Protein AF-A0A947VVX8-F1 (afdb_monomer)

pLDDT: mean 76.01, std 20.18, range [32.03, 97.56]

Foldseek 3Di:
DLVVVVVVCCVVQADPAWDDDDDDADWDAPPVDPPDGDIDGQKDWTWHDDPQKIKIKIFGAAAPDWDWDWDADPPDPDWKWKWKFKFDAPDPPHDPVRTDGDTDTDGTDDNGTDIDTHDHRIMMMMTMHHPPDDFCCVVHAFQPGRRPNDTDFDDPPQWGQDPVVSDTDGPPPPPDVPVPPPPDDPPDPPPDCFPVNVVVVVVPPDPPDDPPPDPPPLPDDPPDPPRHDDPVSVVVVVVVVPD

Secondary structure (DSSP, 8-state):
-HHHHHHHHHHHS--SEEE-------EEE-TTSTT--SEEESEEEEEEEETTEEEEEEEE--SS--EEEEE--TT--S-EEEEEEEE--SSTT--GGG-----EEEEEE-TT-EEEEE-TT-EEEEEEEEPP-----TTPPTTSB-SSSSB-----TTEEEETTTTEEEE-------------PPPSSTT----HHHHHHHHHH----S-TT-----------STT----HHHHHHHHHHH--

Sequence (243 aa):
SAPGVAFEILKDHFGESYVKTEISSPKISLDQYSGVSGEYDSIIGGSSVKDKKIYTVLINRDWDEDLTTKISLEGYSGDVNYSMYLLDAPALNSSLDDISFVPTVQNKITANGFDVVIPSMSSVVLEITKKECIPTCSGKLCGENNGCGGKCTNCPEGKYCDTGDWLCKETSPSRGCSIADINGKSDSSDGEVNAYDLSMVLSNWKCTTGPNCGKADIWGKDDKKDGEVGPFDLSRVLSCWKK

Solvent-accessible surface area (backbone atoms only — not comparable to full-atom values): 14969 Å² total; per-residue (Å²): 103,59,69,55,58,57,51,51,49,47,63,76,58,48,37,93,41,78,46,95,68,86,84,90,53,62,73,40,75,40,69,91,42,93,94,46,76,56,77,42,61,26,50,50,71,48,32,17,38,47,95,86,24,40,24,36,40,40,34,30,68,32,80,88,48,65,44,78,42,77,49,68,59,85,94,55,84,60,49,36,31,38,36,35,37,45,50,49,58,100,42,101,81,48,60,63,87,64,50,54,78,58,75,46,79,49,86,75,33,57,65,86,34,46,78,44,79,42,51,40,63,19,37,37,38,36,44,36,34,72,48,83,66,76,67,55,41,85,98,41,44,27,50,38,71,13,85,57,92,47,59,23,64,40,48,64,89,71,37,4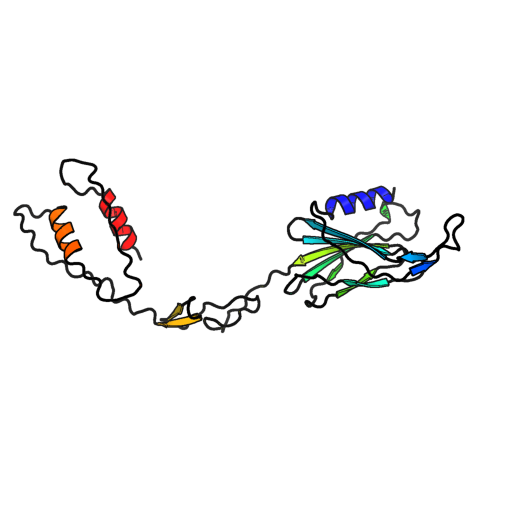0,44,39,83,89,78,36,38,65,38,68,50,70,73,72,72,54,86,62,72,68,81,78,80,69,74,68,90,56,95,80,75,71,89,45,62,65,59,52,48,56,53,57,76,65,62,70,84,84,79,63,100,78,72,68,84,80,78,80,81,76,73,81,88,60,97,79,66,73,83,52,78,71,64,52,52,60,57,48,60,74,64,71,120

Nearest PDB structures (foldseek):
  3s2c-assembly2_J  TM=7.640E-01  e=1.363E-06  Thermotoga petrophila RKU-1
  3ug4-assembly1_E  TM=7.993E-01  e=3.306E-06  Thermotoga maritima
  2c7f-assembly3_C  TM=7.446E-01  e=7.523E-04  Acetivibrio thermocellus
  2c7f-assembly6_F  TM=6.750E-01  e=2.039E-03  Acetivibrio thermocellus
  2zq0-assembly1_A  TM=4.969E-01  e=6.894E-03  Bacteroides thetaiotaomicron

Structure (mmCIF, N/CA/C/O backbone):
data_AF-A0A947VVX8-F1
#
_entry.id   AF-A0A947VVX8-F1
#
loop_
_atom_site.group_PDB
_atom_site.id
_atom_site.type_symbol
_atom_site.label_atom_id
_atom_site.label_alt_id
_atom_site.label_comp_id
_atom_site.label_asym_id
_atom_site.label_entity_id
_atom_site.label_seq_id
_atom_site.pdbx_PDB_ins_code
_atom_site.Cartn_x
_atom_site.Cartn_y
_atom_site.Cartn_z
_atom_site.occupancy
_atom_site.B_iso_or_equiv
_atom_site.auth_seq_id
_atom_site.auth_comp_id
_atom_site.auth_asym_id
_atom_site.auth_atom_id
_atom_site.pdbx_PDB_model_num
ATOM 1 N N . SER A 1 1 ? -0.468 1.230 -30.093 1.00 59.12 1 SER A N 1
ATOM 2 C CA . SER A 1 1 ? 0.984 1.114 -29.840 1.00 59.12 1 SER A CA 1
ATOM 3 C C . SER A 1 1 ? 1.204 0.998 -28.338 1.00 59.12 1 SER A C 1
ATOM 5 O O . SER A 1 1 ? 0.410 1.587 -27.616 1.00 59.12 1 SER A O 1
ATOM 7 N N . ALA A 1 2 ? 2.240 0.282 -27.873 1.00 60.09 2 ALA A N 1
ATOM 8 C CA . ALA A 1 2 ? 2.596 0.117 -26.447 1.00 60.09 2 ALA A CA 1
ATOM 9 C C . ALA A 1 2 ? 2.461 1.384 -25.568 1.00 60.09 2 ALA A C 1
ATOM 11 O O . ALA A 1 2 ? 1.920 1.278 -24.468 1.00 60.09 2 ALA A O 1
ATOM 12 N N . PRO A 1 3 ? 2.802 2.597 -26.055 1.00 68.25 3 PRO A N 1
ATOM 13 C CA . PRO A 1 3 ? 2.553 3.829 -25.309 1.00 68.25 3 PRO A CA 1
ATOM 14 C C . PRO A 1 3 ? 1.084 4.039 -24.917 1.00 68.25 3 PRO A C 1
ATOM 16 O O . PRO A 1 3 ? 0.812 4.515 -23.824 1.00 68.25 3 PRO A O 1
ATOM 19 N N . GLY A 1 4 ? 0.131 3.667 -25.776 1.00 75.12 4 GLY A N 1
ATOM 20 C CA . GLY A 1 4 ? -1.301 3.858 -25.531 1.00 75.12 4 GLY A CA 1
ATOM 21 C C . GLY A 1 4 ? -1.801 3.114 -24.294 1.00 75.12 4 GLY A C 1
ATOM 22 O O . GLY A 1 4 ? -2.480 3.716 -23.470 1.00 75.12 4 GLY A O 1
ATOM 23 N N . VAL A 1 5 ? -1.394 1.854 -24.116 1.00 74.56 5 VAL A N 1
ATOM 24 C CA . VAL A 1 5 ? -1.800 1.058 -22.947 1.00 74.56 5 VAL A CA 1
ATOM 25 C C . VAL A 1 5 ? -1.160 1.591 -21.669 1.00 74.56 5 VAL A C 1
ATOM 27 O O . VAL A 1 5 ? -1.849 1.730 -20.663 1.00 74.56 5 VAL A O 1
ATOM 30 N N . ALA A 1 6 ? 0.111 2.005 -21.709 1.00 76.44 6 ALA A N 1
ATOM 31 C CA . ALA A 1 6 ? 0.740 2.664 -20.563 1.00 76.44 6 ALA A CA 1
ATOM 32 C C . ALA A 1 6 ? -0.026 3.935 -20.137 1.00 76.44 6 ALA A C 1
ATOM 34 O O . ALA A 1 6 ? -0.280 4.138 -18.950 1.00 76.44 6 ALA A O 1
ATOM 35 N N . PHE A 1 7 ? -0.454 4.765 -21.095 1.00 82.19 7 PHE A N 1
ATOM 36 C CA . PHE A 1 7 ? -1.253 5.959 -20.804 1.00 82.19 7 PHE A CA 1
ATOM 37 C C . PHE A 1 7 ? -2.650 5.640 -20.265 1.00 82.19 7 PHE A C 1
ATOM 39 O O . PHE A 1 7 ? -3.120 6.352 -19.380 1.00 82.19 7 PHE A O 1
ATOM 46 N N . GLU A 1 8 ? -3.315 4.596 -20.761 1.00 82.00 8 GLU A N 1
ATOM 47 C CA . GLU A 1 8 ? -4.618 4.169 -20.237 1.00 82.00 8 GLU A CA 1
ATOM 48 C C . GLU A 1 8 ? -4.516 3.705 -18.781 1.00 82.00 8 GLU A C 1
ATOM 50 O O . GLU A 1 8 ? -5.303 4.147 -17.944 1.00 82.00 8 GLU A O 1
ATOM 55 N N . ILE A 1 9 ? -3.484 2.926 -18.436 1.00 79.19 9 ILE A N 1
ATOM 56 C CA . ILE A 1 9 ? -3.252 2.504 -17.048 1.00 79.19 9 ILE A CA 1
ATOM 57 C C . ILE A 1 9 ? -3.051 3.717 -16.151 1.00 79.19 9 ILE A C 1
ATOM 59 O O . ILE A 1 9 ? -3.705 3.826 -15.116 1.00 79.19 9 ILE A O 1
ATOM 63 N N . LEU A 1 10 ? -2.153 4.625 -16.543 1.00 84.69 10 LEU A N 1
ATOM 64 C CA . LEU A 1 10 ? -1.870 5.829 -15.768 1.00 84.69 10 LEU A CA 1
ATOM 65 C C . LEU A 1 10 ? -3.119 6.701 -15.633 1.00 84.69 10 LEU A C 1
ATOM 67 O O . LEU A 1 10 ? -3.357 7.279 -14.584 1.00 84.69 10 LEU A O 1
ATOM 71 N N . LYS A 1 11 ? -3.965 6.776 -16.657 1.00 88.00 11 LYS A N 1
ATOM 72 C CA . LYS A 1 11 ? -5.220 7.523 -16.573 1.00 88.00 11 LYS A CA 1
ATOM 73 C C . LYS A 1 11 ? -6.180 6.926 -15.536 1.00 88.00 11 LYS A C 1
ATOM 75 O O . LYS A 1 11 ? -6.808 7.673 -14.783 1.00 88.00 11 LYS A O 1
ATOM 80 N N . ASP A 1 12 ? -6.294 5.604 -15.479 1.00 86.81 12 ASP A N 1
ATOM 81 C CA . ASP A 1 12 ? -7.254 4.941 -14.592 1.00 86.81 12 ASP A CA 1
ATOM 82 C C . ASP A 1 12 ? -6.723 4.783 -13.155 1.00 86.81 12 ASP A C 1
ATOM 84 O O . ASP A 1 12 ? -7.490 4.915 -12.192 1.00 86.81 12 ASP A O 1
ATOM 88 N N . HIS A 1 13 ? -5.405 4.615 -13.013 1.00 84.88 13 HIS A N 1
ATOM 89 C CA . HIS A 1 13 ? -4.692 4.275 -11.777 1.00 84.88 13 HIS A CA 1
ATOM 90 C C . HIS A 1 13 ? -3.723 5.373 -11.326 1.00 84.88 13 HIS A C 1
ATOM 92 O O . HIS A 1 13 ? -2.738 5.098 -10.649 1.00 84.88 13 HIS A O 1
ATOM 98 N N . PHE A 1 14 ? -3.968 6.626 -11.696 1.00 89.06 14 PHE A N 1
ATOM 99 C CA . PHE A 1 14 ? -3.239 7.762 -11.144 1.00 89.06 14 PHE A CA 1
ATOM 100 C C . PHE A 1 14 ? -4.234 8.829 -10.697 1.00 89.06 14 PHE A C 1
ATOM 102 O O . PHE A 1 14 ? -5.219 9.133 -11.371 1.00 89.06 14 PHE A O 1
ATOM 109 N N . GLY A 1 15 ? -4.030 9.322 -9.482 1.00 89.25 15 GLY A N 1
ATOM 110 C CA . GLY A 1 15 ? -4.916 10.268 -8.832 1.00 89.25 15 GLY A CA 1
ATOM 111 C C . GLY A 1 15 ? -4.567 11.724 -9.088 1.00 89.25 15 GLY A C 1
ATOM 112 O O . GLY A 1 15 ? -3.500 12.056 -9.594 1.00 89.25 15 GLY A O 1
ATOM 113 N N . GLU A 1 16 ? -5.481 12.604 -8.687 1.00 89.88 16 GLU A N 1
ATOM 114 C CA . GLU A 1 16 ? -5.338 14.056 -8.859 1.00 89.88 16 GLU A CA 1
ATOM 115 C C . GLU A 1 16 ? -4.336 14.671 -7.871 1.00 89.88 16 GLU A C 1
ATOM 117 O O . GLU A 1 16 ? -3.804 15.754 -8.103 1.00 89.88 16 GLU A O 1
ATOM 122 N N . SER A 1 17 ? -4.080 13.987 -6.751 1.00 95.31 17 SER A N 1
ATOM 123 C CA . SER A 1 17 ? -3.175 14.453 -5.699 1.00 95.31 17 SER A CA 1
ATOM 124 C C . SER A 1 17 ? -1.881 13.654 -5.702 1.00 95.31 17 SER A C 1
ATOM 126 O O . SER A 1 17 ? -1.901 12.440 -5.506 1.00 95.31 17 SER A O 1
ATOM 128 N N . TYR A 1 18 ? -0.754 14.338 -5.871 1.00 94.81 18 TYR A N 1
ATOM 129 C CA . TYR A 1 18 ? 0.572 13.731 -5.790 1.00 94.81 18 TYR A CA 1
ATOM 130 C C . TYR A 1 18 ? 0.968 13.465 -4.337 1.00 94.81 18 TYR A C 1
ATOM 132 O O . TYR A 1 18 ? 0.738 14.292 -3.453 1.00 94.81 18 TYR A O 1
ATOM 140 N N . VAL A 1 19 ? 1.602 12.319 -4.104 1.00 94.00 19 VAL A N 1
ATOM 141 C CA . VAL A 1 19 ? 2.262 11.995 -2.837 1.00 94.00 19 VAL A CA 1
ATOM 142 C C . VAL A 1 19 ? 3.749 12.261 -3.010 1.00 94.00 19 VAL A C 1
ATOM 144 O O . VAL A 1 19 ? 4.320 11.969 -4.059 1.00 94.00 19 VAL A O 1
ATOM 147 N N . LYS A 1 20 ? 4.393 12.816 -1.982 1.00 96.31 20 LYS A N 1
ATOM 148 C CA . LYS A 1 20 ? 5.851 12.920 -1.974 1.00 96.31 20 LYS A CA 1
ATOM 149 C C . LYS A 1 20 ? 6.438 11.503 -1.979 1.00 96.31 20 LYS A C 1
ATOM 151 O O . LYS A 1 20 ? 6.267 10.772 -1.008 1.00 96.31 20 LYS A O 1
ATOM 156 N N . THR A 1 21 ? 7.128 11.147 -3.056 1.00 95.69 21 THR A N 1
ATOM 157 C CA . THR A 1 21 ? 7.786 9.846 -3.221 1.00 95.69 21 THR A CA 1
ATOM 158 C C . THR A 1 21 ? 9.295 10.046 -3.210 1.00 95.69 21 THR A C 1
ATOM 160 O O . THR A 1 21 ? 9.818 10.871 -3.956 1.00 95.69 21 THR A O 1
ATOM 163 N N . GLU A 1 22 ? 9.994 9.288 -2.371 1.00 96.56 22 GLU A N 1
ATOM 164 C CA . GLU A 1 22 ? 11.455 9.222 -2.355 1.00 96.56 22 GLU A CA 1
ATOM 165 C C . GLU A 1 22 ? 11.876 7.830 -2.824 1.00 96.56 22 GLU A C 1
ATOM 167 O O . GLU A 1 22 ? 11.372 6.825 -2.324 1.00 96.56 22 GLU A O 1
ATOM 172 N N . ILE A 1 23 ? 12.766 7.770 -3.815 1.00 95.75 23 ILE A N 1
ATOM 173 C CA . ILE A 1 23 ? 13.246 6.516 -4.400 1.00 95.75 23 ILE A CA 1
ATOM 174 C C . ILE A 1 23 ? 14.757 6.466 -4.215 1.00 95.75 23 ILE A C 1
ATOM 176 O O . ILE A 1 23 ? 15.476 7.360 -4.657 1.00 95.75 23 ILE A O 1
ATOM 180 N N . SER A 1 24 ? 15.228 5.408 -3.558 1.00 96.94 24 SER A N 1
ATOM 181 C CA . SER A 1 24 ? 16.638 5.029 -3.540 1.00 96.94 24 SER A CA 1
ATOM 182 C C . SER A 1 24 ? 16.804 3.855 -4.493 1.00 96.94 24 SER A C 1
ATOM 184 O O . SER A 1 24 ? 16.202 2.804 -4.285 1.00 96.94 24 SER A O 1
ATOM 186 N N . SER A 1 25 ? 17.563 4.065 -5.563 1.00 95.88 25 SER A N 1
ATOM 187 C CA . SER A 1 25 ? 17.707 3.108 -6.655 1.00 95.88 25 SER A CA 1
ATOM 188 C C . SER A 1 25 ? 19.180 2.766 -6.882 1.00 95.88 25 SER A C 1
ATOM 190 O O . SER A 1 25 ? 20.026 3.661 -6.772 1.00 95.88 25 SER A O 1
ATOM 192 N N . PRO A 1 26 ? 19.505 1.513 -7.261 1.00 95.75 26 PRO A N 1
ATOM 193 C CA . PRO A 1 26 ? 20.789 1.224 -7.882 1.00 95.75 26 PRO A CA 1
ATOM 194 C C . PRO A 1 26 ? 20.977 2.064 -9.149 1.00 95.75 26 PRO A C 1
ATOM 196 O O . PRO A 1 26 ? 20.003 2.510 -9.767 1.00 95.75 26 PRO A O 1
ATOM 199 N N . LYS A 1 27 ? 22.237 2.284 -9.526 1.00 95.38 27 LYS A N 1
ATOM 200 C CA . LYS A 1 27 ? 22.606 2.958 -10.771 1.00 95.38 27 LYS A CA 1
ATOM 201 C C . LYS A 1 27 ? 22.957 1.923 -11.840 1.00 95.38 27 LYS A C 1
ATOM 203 O O . LYS A 1 27 ? 23.648 0.956 -11.539 1.00 95.38 27 LYS A O 1
ATOM 208 N N . ILE A 1 28 ? 22.528 2.164 -13.074 1.00 92.31 28 ILE A N 1
ATOM 209 C CA . ILE A 1 28 ? 22.909 1.414 -14.278 1.00 92.31 28 ILE A CA 1
ATOM 210 C C . ILE A 1 28 ? 23.698 2.323 -15.221 1.00 92.31 28 ILE A C 1
ATOM 212 O O . ILE A 1 28 ? 23.375 3.508 -15.353 1.00 92.31 28 ILE A O 1
ATOM 216 N N . SER A 1 29 ? 24.726 1.781 -15.879 1.00 91.06 29 SER A N 1
ATOM 217 C CA . SER A 1 29 ? 25.438 2.480 -16.957 1.00 91.06 29 SER A CA 1
ATOM 218 C C . SER A 1 29 ? 24.782 2.176 -18.302 1.00 91.06 29 SER A C 1
ATOM 220 O O . SER A 1 29 ? 24.469 1.026 -18.611 1.00 91.06 29 SER A O 1
ATOM 222 N N . LEU A 1 30 ? 24.592 3.215 -19.116 1.00 88.19 30 LEU A N 1
ATOM 223 C CA . LEU A 1 30 ? 24.056 3.095 -20.474 1.00 88.19 30 LEU A CA 1
ATOM 224 C C . LEU A 1 30 ? 25.128 3.231 -21.562 1.00 88.19 30 LEU A C 1
ATOM 226 O O . LEU A 1 30 ? 24.777 3.391 -22.727 1.00 88.19 30 LEU A O 1
ATOM 230 N N . ASP A 1 31 ? 26.416 3.118 -21.223 1.00 87.06 31 ASP A N 1
ATOM 231 C CA . ASP A 1 31 ? 27.527 3.360 -22.163 1.00 87.06 31 ASP A CA 1
ATOM 232 C C . ASP A 1 31 ? 27.548 2.396 -23.369 1.00 87.06 31 ASP A C 1
ATOM 234 O O . ASP A 1 31 ? 28.219 2.640 -24.372 1.00 87.06 31 ASP A O 1
ATOM 238 N N . GLN A 1 32 ? 26.779 1.309 -23.296 1.00 80.81 32 GLN A N 1
ATOM 239 C CA . GLN A 1 32 ? 26.559 0.362 -24.388 1.00 80.81 32 GLN A CA 1
ATOM 240 C C . GLN A 1 32 ? 25.557 0.845 -25.459 1.00 80.81 32 GLN A C 1
ATOM 242 O O . GLN A 1 32 ? 25.454 0.223 -26.517 1.00 80.81 32 GLN A O 1
ATOM 247 N N . TYR A 1 33 ? 24.847 1.958 -25.237 1.00 79.06 33 TYR A N 1
ATOM 248 C CA . TYR A 1 33 ? 23.853 2.498 -26.167 1.00 79.06 33 TYR A CA 1
ATOM 249 C C . TYR A 1 33 ? 24.364 3.744 -26.893 1.00 79.06 33 TYR A C 1
ATOM 251 O O . TYR A 1 33 ? 24.754 4.745 -26.294 1.00 79.06 33 TYR A O 1
ATOM 259 N N . SER A 1 34 ? 24.327 3.711 -28.227 1.00 79.12 34 SER A N 1
ATOM 260 C CA . SER A 1 34 ? 24.826 4.808 -29.056 1.00 79.12 34 SER A CA 1
ATOM 261 C C . SER A 1 34 ? 24.093 6.120 -28.757 1.00 79.12 34 SER A C 1
ATOM 263 O O . SER A 1 34 ? 22.893 6.234 -29.008 1.00 79.12 34 SER A O 1
ATOM 265 N N . GLY A 1 35 ? 24.831 7.124 -28.283 1.00 83.94 35 GLY A N 1
ATOM 266 C CA . GLY A 1 35 ? 24.311 8.476 -28.055 1.00 83.94 35 GLY A CA 1
ATOM 267 C C . GLY A 1 35 ? 23.802 8.751 -26.639 1.00 83.94 35 GLY A C 1
ATOM 268 O O . GLY A 1 35 ? 23.318 9.854 -26.395 1.00 83.94 35 GLY A O 1
ATOM 269 N N . VAL A 1 36 ? 23.939 7.801 -25.709 1.00 82.88 36 VAL A N 1
ATOM 270 C CA . VAL A 1 36 ? 23.652 8.001 -24.283 1.00 82.88 36 VAL A CA 1
ATOM 271 C C . VAL A 1 36 ? 24.866 7.532 -23.482 1.00 82.88 36 VAL A C 1
ATOM 273 O O . VAL A 1 36 ? 25.389 6.456 -23.732 1.00 82.88 36 VAL A O 1
ATOM 276 N N . SER A 1 37 ? 25.347 8.349 -22.548 1.00 87.06 37 SER A N 1
ATOM 277 C CA . SER A 1 37 ? 26.476 8.003 -21.676 1.00 87.06 37 SER A CA 1
ATOM 278 C C . SER A 1 37 ? 26.195 8.479 -20.261 1.00 87.06 37 SER A C 1
ATOM 280 O O . SER A 1 37 ? 25.713 9.604 -20.090 1.00 87.06 37 SER A O 1
ATOM 282 N N . GLY A 1 38 ? 26.541 7.666 -19.266 1.00 90.56 38 GLY A N 1
ATOM 283 C CA . GLY A 1 38 ? 26.399 8.010 -17.852 1.00 90.56 38 GLY A CA 1
ATOM 284 C C . GLY A 1 38 ? 25.582 7.018 -17.028 1.00 90.56 38 GLY A C 1
ATOM 285 O O . GLY A 1 38 ? 25.092 6.003 -17.525 1.00 90.56 38 GLY A O 1
ATOM 286 N N . GLU A 1 39 ? 25.456 7.345 -15.742 1.00 92.88 39 GLU A N 1
ATOM 287 C CA . GLU A 1 39 ? 24.757 6.542 -14.740 1.00 92.88 39 GLU A CA 1
ATOM 288 C C . GLU A 1 39 ? 23.323 7.031 -14.521 1.00 92.88 39 GLU A C 1
ATOM 290 O O . GLU A 1 39 ? 23.070 8.219 -14.299 1.00 92.88 39 GLU A O 1
ATOM 295 N N . TYR A 1 40 ? 22.379 6.095 -14.520 1.00 92.56 40 TYR A N 1
ATOM 296 C CA . TYR A 1 40 ? 20.952 6.359 -14.366 1.00 92.56 40 TYR A CA 1
ATOM 297 C C . TYR A 1 40 ? 20.364 5.478 -13.272 1.00 92.56 40 TYR A C 1
ATOM 299 O O . TYR A 1 40 ? 20.820 4.364 -13.070 1.00 92.56 40 TYR A O 1
ATOM 307 N N . ASP A 1 41 ? 19.330 5.944 -12.575 1.00 94.62 41 ASP A N 1
ATOM 308 C CA . ASP A 1 41 ? 18.601 5.096 -11.624 1.00 94.62 41 ASP A CA 1
ATOM 309 C C . ASP A 1 41 ? 17.920 3.922 -12.344 1.00 94.62 41 ASP A C 1
ATOM 311 O O . ASP A 1 41 ? 17.167 4.136 -13.296 1.00 94.62 41 ASP A O 1
ATOM 315 N N . SER A 1 42 ? 18.149 2.687 -11.916 1.00 91.81 42 SER A N 1
ATOM 316 C CA . SER A 1 42 ? 17.456 1.527 -12.483 1.00 91.81 42 SER A CA 1
ATOM 317 C C . SER A 1 42 ? 15.947 1.577 -12.239 1.00 91.81 42 SER A C 1
ATOM 319 O O . SER A 1 42 ? 15.181 1.191 -13.113 1.00 91.81 42 SER A O 1
ATOM 321 N N . ILE A 1 43 ? 15.501 2.145 -11.119 1.00 93.81 43 ILE A N 1
ATOM 322 C CA . ILE A 1 43 ? 14.093 2.356 -10.789 1.00 93.81 43 ILE A CA 1
ATOM 323 C C . ILE A 1 43 ? 13.772 3.841 -10.769 1.00 93.81 43 ILE A C 1
ATOM 325 O O . ILE A 1 43 ? 14.417 4.644 -10.096 1.00 93.81 43 ILE A O 1
ATOM 329 N N . ILE A 1 44 ? 12.692 4.191 -11.457 1.00 94.62 44 ILE A N 1
ATOM 330 C CA . ILE A 1 44 ? 12.029 5.487 -11.324 1.00 94.62 44 ILE A CA 1
ATOM 331 C C . ILE A 1 44 ? 10.551 5.272 -11.034 1.00 94.62 44 ILE A C 1
ATOM 333 O O . ILE A 1 44 ? 9.997 4.209 -11.312 1.00 94.62 44 ILE A O 1
ATOM 337 N N . GLY A 1 45 ? 9.892 6.283 -10.486 1.00 94.19 45 GLY A N 1
ATOM 338 C CA . GLY A 1 45 ? 8.495 6.147 -10.127 1.00 94.19 45 GLY A CA 1
ATOM 339 C C . GLY A 1 45 ? 7.916 7.373 -9.453 1.00 94.19 45 GLY A C 1
ATOM 340 O O . GLY A 1 45 ? 8.585 8.387 -9.260 1.00 94.19 45 GLY A O 1
ATOM 341 N N . GLY A 1 46 ? 6.649 7.253 -9.092 1.00 95.69 46 GLY A N 1
ATOM 342 C CA . GLY A 1 46 ? 5.903 8.291 -8.402 1.00 95.69 46 GLY A CA 1
ATOM 343 C C . GLY A 1 46 ? 4.589 7.751 -7.869 1.00 95.69 46 GLY A C 1
ATOM 344 O O . GLY A 1 46 ? 4.091 6.721 -8.330 1.00 95.69 46 GLY A O 1
ATOM 345 N N . SER A 1 47 ? 4.031 8.460 -6.894 1.00 96.50 47 SER A N 1
ATOM 346 C CA . SER A 1 47 ? 2.806 8.045 -6.222 1.00 96.50 47 SER A CA 1
ATOM 347 C C . SER A 1 47 ? 1.749 9.144 -6.232 1.00 96.50 47 SER A C 1
ATOM 349 O O . SER A 1 47 ? 2.049 10.339 -6.200 1.00 96.50 47 SER A O 1
ATOM 351 N N . SER A 1 48 ? 0.487 8.735 -6.243 1.00 96.44 48 SER A N 1
ATOM 352 C CA . SER A 1 48 ? -0.676 9.618 -6.192 1.00 96.44 48 SER A CA 1
ATOM 353 C C . SER A 1 48 ? -1.796 9.019 -5.340 1.00 96.44 48 SER A C 1
ATOM 355 O O . SER A 1 48 ? -1.754 7.845 -4.974 1.00 96.44 48 SER A O 1
ATOM 357 N N . VAL A 1 49 ? -2.797 9.829 -4.996 1.00 94.19 49 VAL A N 1
ATOM 358 C CA . VAL A 1 49 ? -3.976 9.412 -4.223 1.00 94.19 49 VAL A CA 1
ATOM 359 C C . VAL A 1 49 ? -5.249 9.634 -5.025 1.00 94.19 49 VAL A C 1
ATOM 361 O O . VAL A 1 49 ? -5.478 10.729 -5.541 1.00 94.19 49 VAL A O 1
ATOM 364 N N . LYS A 1 50 ? -6.112 8.613 -5.062 1.00 94.19 50 LYS A N 1
ATOM 365 C CA . LYS A 1 50 ? -7.474 8.669 -5.615 1.00 94.19 50 LYS A CA 1
ATOM 366 C C . LYS A 1 50 ? -8.378 7.714 -4.844 1.00 94.19 50 LYS A C 1
ATOM 368 O O . LYS A 1 50 ? -7.975 6.600 -4.530 1.00 94.19 50 LYS A O 1
ATOM 373 N N . ASP A 1 51 ? -9.571 8.172 -4.475 1.00 93.12 51 ASP A N 1
ATOM 374 C CA . ASP A 1 51 ? -10.581 7.378 -3.755 1.00 93.12 51 ASP A CA 1
ATOM 375 C C . ASP A 1 51 ? -10.064 6.685 -2.479 1.00 93.12 51 ASP A C 1
ATOM 377 O O . ASP A 1 51 ? -10.397 5.537 -2.189 1.00 93.12 51 ASP A O 1
ATOM 381 N N . LYS A 1 52 ? -9.233 7.392 -1.693 1.00 90.75 52 LYS A N 1
ATOM 382 C CA . LYS A 1 52 ? -8.553 6.877 -0.480 1.00 90.75 52 LYS A CA 1
ATOM 383 C C . LYS A 1 52 ? -7.583 5.711 -0.737 1.00 90.75 52 LYS A C 1
ATOM 385 O O . LYS A 1 52 ? -7.161 5.054 0.214 1.00 90.75 52 LYS A O 1
ATOM 390 N N . LYS A 1 53 ? -7.211 5.469 -1.993 1.00 92.94 53 LYS A N 1
ATOM 391 C CA . LYS A 1 53 ? -6.167 4.527 -2.396 1.00 92.94 53 LYS A CA 1
ATOM 392 C C . LYS A 1 53 ? -4.912 5.293 -2.789 1.00 92.94 53 LYS A C 1
ATOM 394 O O . LYS A 1 53 ? -5.008 6.392 -3.338 1.00 92.94 53 LYS A O 1
ATOM 399 N N . ILE A 1 54 ? -3.753 4.712 -2.507 1.00 94.12 54 ILE A N 1
ATOM 400 C CA . ILE A 1 54 ? -2.474 5.189 -3.030 1.00 94.12 54 ILE A CA 1
ATOM 401 C C . ILE A 1 54 ? -2.165 4.371 -4.272 1.00 94.12 54 ILE A C 1
ATOM 403 O O . ILE A 1 54 ? -2.197 3.146 -4.221 1.00 94.12 54 ILE A O 1
ATOM 407 N N . TYR A 1 55 ? -1.831 5.045 -5.359 1.00 95.50 55 TYR A N 1
ATOM 408 C CA . TYR A 1 55 ? -1.311 4.407 -6.552 1.00 95.50 55 TYR A CA 1
ATOM 409 C C . TYR A 1 55 ? 0.160 4.755 -6.691 1.00 95.50 55 TYR A C 1
ATOM 411 O O . TYR A 1 55 ? 0.506 5.934 -6.678 1.00 95.50 55 TYR A O 1
ATOM 419 N N . THR A 1 56 ? 1.019 3.750 -6.813 1.00 95.62 56 THR A N 1
ATOM 420 C CA . THR A 1 56 ? 2.459 3.930 -7.015 1.00 95.62 56 THR A CA 1
ATOM 421 C C . THR A 1 56 ? 2.857 3.276 -8.321 1.00 95.62 56 THR A C 1
ATOM 423 O O . THR A 1 56 ? 2.642 2.084 -8.503 1.00 95.62 56 THR A O 1
ATOM 426 N N . VAL A 1 57 ? 3.453 4.053 -9.217 1.00 95.75 57 VAL A N 1
ATOM 427 C CA . VAL A 1 57 ? 4.000 3.564 -10.481 1.00 95.75 57 VAL A CA 1
ATOM 428 C C . VAL A 1 57 ? 5.501 3.425 -10.311 1.00 95.75 57 VAL A C 1
ATOM 430 O O . VAL A 1 57 ? 6.150 4.375 -9.873 1.00 95.75 57 VAL A O 1
ATOM 433 N N . LEU A 1 58 ? 6.041 2.265 -10.663 1.00 95.81 58 LEU A N 1
ATOM 434 C CA . LEU A 1 58 ? 7.469 1.971 -10.664 1.00 95.81 58 LEU A CA 1
ATOM 435 C C . LEU A 1 58 ? 7.858 1.442 -12.041 1.00 95.81 58 LEU A C 1
ATOM 437 O O . LEU A 1 58 ? 7.121 0.661 -12.636 1.00 95.81 58 LEU A O 1
ATOM 441 N N . ILE A 1 59 ? 9.007 1.865 -12.545 1.00 94.94 59 ILE A N 1
ATOM 442 C CA . ILE A 1 59 ? 9.545 1.434 -13.834 1.00 94.94 59 ILE A CA 1
ATOM 443 C C . ILE A 1 59 ? 10.938 0.887 -13.571 1.00 94.94 59 ILE A C 1
ATOM 445 O O . ILE A 1 59 ? 11.804 1.648 -13.136 1.00 94.94 59 ILE A O 1
ATOM 449 N N . ASN A 1 60 ? 11.138 -0.403 -13.838 1.00 95.38 60 ASN A N 1
ATOM 450 C CA . ASN A 1 60 ? 12.459 -1.011 -13.850 1.00 95.38 60 ASN A CA 1
ATOM 451 C C . ASN A 1 60 ? 13.063 -0.845 -15.250 1.00 95.38 60 ASN A C 1
ATOM 453 O O . ASN A 1 60 ? 12.531 -1.335 -16.242 1.00 95.38 60 ASN A O 1
ATOM 457 N N . ARG A 1 61 ? 14.162 -0.097 -15.321 1.00 93.25 61 ARG A N 1
ATOM 458 C CA . ARG A 1 61 ? 14.933 0.184 -16.535 1.00 93.25 61 ARG A CA 1
ATOM 459 C C . ARG A 1 61 ? 16.146 -0.728 -16.682 1.00 93.25 61 ARG A C 1
ATOM 461 O O . ARG A 1 61 ? 16.889 -0.556 -17.644 1.00 93.25 61 ARG A O 1
ATOM 468 N N . ASP A 1 62 ? 16.379 -1.620 -15.726 1.00 92.62 62 ASP A N 1
ATOM 469 C CA . ASP A 1 62 ? 17.391 -2.660 -15.840 1.00 92.62 62 ASP A CA 1
ATOM 470 C C . ASP A 1 62 ? 16.931 -3.716 -16.852 1.00 92.62 62 ASP A C 1
ATOM 472 O O . ASP A 1 62 ? 15.762 -4.106 -16.860 1.00 92.62 62 ASP A O 1
ATOM 476 N N . TRP A 1 63 ? 17.838 -4.119 -17.740 1.00 90.31 63 TRP A N 1
ATOM 477 C CA . TRP A 1 63 ? 17.567 -5.065 -18.826 1.00 90.31 63 TRP A CA 1
ATOM 478 C C . TRP A 1 63 ? 17.774 -6.508 -18.397 1.00 90.31 63 TRP A C 1
ATOM 480 O O . TRP A 1 63 ? 17.124 -7.407 -18.930 1.00 90.31 63 TRP A O 1
ATOM 490 N N . ASP A 1 64 ? 18.651 -6.710 -17.423 1.00 91.00 64 ASP A N 1
ATOM 491 C CA . ASP A 1 64 ? 19.208 -8.015 -17.113 1.00 91.00 64 ASP A CA 1
ATOM 492 C C . ASP A 1 64 ? 18.722 -8.519 -15.752 1.00 91.00 64 ASP A C 1
ATOM 494 O O . ASP A 1 64 ? 18.695 -9.730 -15.524 1.00 91.00 64 ASP A O 1
ATOM 498 N N . GLU A 1 65 ? 18.302 -7.612 -14.861 1.00 93.50 65 GLU A N 1
ATOM 499 C CA . GLU A 1 65 ? 17.968 -7.958 -13.482 1.00 93.50 65 GLU A CA 1
ATOM 500 C C . GLU A 1 65 ? 16.556 -7.535 -13.046 1.00 93.50 65 GLU A C 1
ATOM 502 O O . GLU A 1 65 ? 16.115 -6.388 -13.190 1.00 93.50 65 GLU A O 1
ATOM 507 N N . ASP A 1 66 ? 15.857 -8.487 -12.425 1.00 95.38 66 ASP A N 1
ATOM 508 C CA . ASP A 1 66 ? 14.675 -8.215 -11.616 1.00 95.38 66 ASP A CA 1
ATOM 509 C C . ASP A 1 66 ? 15.097 -7.492 -10.334 1.00 95.38 66 ASP A C 1
ATOM 511 O O . ASP A 1 66 ? 16.038 -7.897 -9.646 1.00 95.38 66 ASP A O 1
ATOM 515 N N . LEU A 1 67 ? 14.355 -6.457 -9.948 1.00 95.81 67 LEU A N 1
ATOM 516 C CA . LEU A 1 67 ? 14.696 -5.653 -8.780 1.00 95.81 67 LEU A CA 1
ATOM 517 C C . LEU A 1 67 ? 13.712 -5.878 -7.637 1.00 95.81 67 LEU A C 1
ATOM 519 O O . LEU A 1 67 ? 12.519 -5.592 -7.742 1.00 95.81 67 LEU A O 1
ATOM 523 N N . THR A 1 68 ? 14.229 -6.340 -6.498 1.00 95.88 68 THR A N 1
ATOM 524 C CA . THR A 1 68 ? 13.459 -6.395 -5.249 1.00 95.88 68 THR A CA 1
ATOM 525 C C . THR A 1 68 ? 13.460 -5.021 -4.591 1.00 95.88 68 THR A C 1
ATOM 527 O O . THR A 1 68 ? 14.488 -4.536 -4.123 1.00 95.88 68 THR A O 1
ATOM 530 N N . THR A 1 69 ? 12.290 -4.394 -4.547 1.00 94.75 69 THR A N 1
ATOM 531 C CA . THR A 1 69 ? 12.100 -3.024 -4.076 1.00 94.75 69 THR A CA 1
ATOM 532 C C . THR A 1 69 ? 11.294 -3.014 -2.792 1.00 94.75 69 THR A C 1
ATOM 534 O O . THR A 1 69 ? 10.144 -3.453 -2.770 1.00 94.75 69 THR A O 1
ATOM 537 N N . LYS A 1 70 ? 11.872 -2.457 -1.726 1.00 94.44 70 LYS A N 1
ATOM 538 C CA . LYS A 1 70 ? 11.165 -2.257 -0.463 1.00 94.44 70 LYS A CA 1
ATOM 539 C C . LYS A 1 70 ? 10.322 -0.984 -0.508 1.00 94.44 70 LYS A C 1
ATOM 541 O O . LYS A 1 70 ? 10.852 0.122 -0.581 1.00 94.44 70 LYS A O 1
ATOM 546 N N . ILE A 1 71 ? 9.012 -1.133 -0.379 1.00 93.50 71 ILE A N 1
ATOM 547 C CA . ILE A 1 71 ? 8.034 -0.048 -0.325 1.00 93.50 71 ILE A CA 1
ATOM 548 C C . ILE A 1 71 ? 7.681 0.241 1.132 1.00 93.50 71 ILE A C 1
ATOM 550 O O . ILE A 1 71 ? 7.150 -0.621 1.829 1.00 93.50 71 ILE A O 1
ATOM 554 N N . SER A 1 72 ? 7.947 1.465 1.589 1.00 92.69 72 SER A N 1
ATOM 555 C CA . SER A 1 72 ? 7.578 1.950 2.927 1.00 92.69 72 SER A CA 1
ATOM 556 C C . SER A 1 72 ? 6.592 3.112 2.807 1.00 92.69 72 SER A C 1
ATOM 558 O O . SER A 1 72 ? 6.764 3.978 1.953 1.00 92.69 72 SER A O 1
ATOM 560 N N . LEU A 1 73 ? 5.560 3.140 3.654 1.00 91.44 73 LEU A N 1
ATOM 561 C CA . LEU A 1 73 ? 4.545 4.197 3.664 1.00 91.44 73 LEU A CA 1
ATOM 562 C C . LEU A 1 73 ? 4.615 4.971 4.980 1.00 91.44 73 LEU A C 1
ATOM 564 O O . LEU A 1 73 ? 4.131 4.505 6.012 1.00 91.44 73 LEU A O 1
ATOM 568 N N . GLU A 1 74 ? 5.209 6.161 4.951 1.00 90.06 74 GLU A N 1
ATOM 569 C CA . GLU A 1 74 ? 5.243 7.025 6.130 1.00 90.06 74 GLU A CA 1
ATOM 570 C C . GLU A 1 74 ? 3.854 7.588 6.458 1.00 90.06 74 GLU A C 1
ATOM 572 O O . GLU A 1 74 ? 3.056 7.916 5.580 1.00 90.06 74 GLU A O 1
ATOM 577 N N . GLY A 1 75 ? 3.545 7.686 7.752 1.00 83.81 75 GLY A N 1
ATOM 578 C CA . GLY A 1 75 ? 2.256 8.193 8.233 1.00 83.81 75 GLY A CA 1
ATOM 579 C C . GLY A 1 75 ? 1.080 7.219 8.082 1.00 83.81 75 GLY A C 1
ATOM 580 O O . GLY A 1 75 ? -0.015 7.513 8.563 1.00 83.81 75 GLY A O 1
ATOM 581 N N . TYR A 1 76 ? 1.287 6.044 7.482 1.00 81.50 76 TYR A N 1
ATOM 582 C CA . TYR A 1 76 ? 0.290 4.979 7.450 1.00 81.50 76 TYR A CA 1
ATOM 583 C C . TYR A 1 76 ? 0.415 4.082 8.684 1.00 81.50 76 TYR A C 1
ATOM 585 O O . TYR A 1 76 ? 1.389 3.356 8.857 1.00 81.50 76 TYR A O 1
ATOM 593 N N . SER A 1 77 ? -0.598 4.121 9.553 1.00 74.44 77 SER A N 1
ATOM 594 C CA . SER A 1 77 ? -0.724 3.195 10.678 1.00 74.44 77 SER A CA 1
ATOM 595 C C . SER A 1 77 ? -1.681 2.048 10.340 1.00 74.44 77 SER A C 1
ATOM 597 O O . SER A 1 77 ? -2.824 2.266 9.919 1.00 74.44 77 SER A O 1
ATOM 599 N N . GLY A 1 78 ? -1.209 0.819 10.558 1.00 77.81 78 GLY A N 1
ATOM 600 C CA . GLY A 1 78 ? -1.967 -0.417 10.358 1.00 77.81 78 GLY A CA 1
ATOM 601 C C . GLY A 1 78 ? -1.539 -1.220 9.131 1.00 77.81 78 GLY A C 1
ATOM 602 O O . GLY A 1 78 ? -0.613 -0.851 8.413 1.00 77.81 78 GLY A O 1
ATOM 603 N N . ASP A 1 79 ? -2.224 -2.341 8.926 1.00 83.69 79 ASP A N 1
ATOM 604 C CA . ASP A 1 79 ? -2.016 -3.208 7.770 1.00 83.69 79 ASP A CA 1
ATOM 605 C C . ASP A 1 79 ? -2.546 -2.541 6.487 1.00 83.69 79 ASP A C 1
ATOM 607 O O . ASP A 1 79 ? -3.562 -1.833 6.494 1.00 83.69 79 ASP A O 1
ATOM 611 N N . VAL A 1 80 ? -1.898 -2.827 5.361 1.00 87.31 80 VAL A N 1
ATOM 612 C CA . VAL A 1 80 ? -2.373 -2.454 4.021 1.00 87.31 80 VAL A CA 1
ATOM 613 C C . VAL A 1 80 ? -2.603 -3.701 3.173 1.00 87.31 80 VAL A C 1
ATOM 615 O O . VAL A 1 80 ? -1.962 -4.733 3.384 1.00 87.31 80 VAL A O 1
ATOM 618 N N . ASN A 1 81 ? -3.521 -3.595 2.216 1.00 87.69 81 ASN A N 1
ATOM 619 C CA . ASN A 1 81 ? -3.633 -4.535 1.105 1.00 87.69 81 ASN A CA 1
A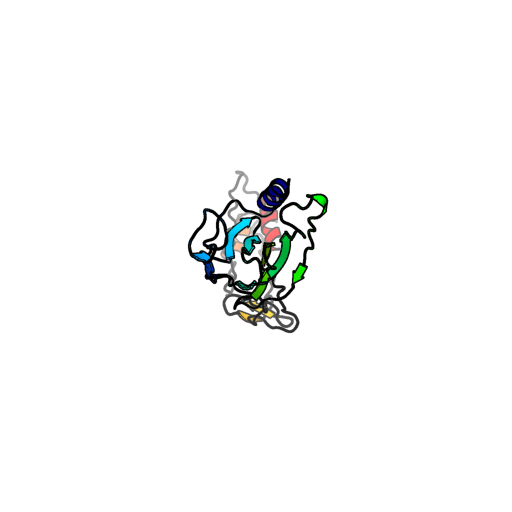TOM 620 C C . ASN A 1 81 ? -3.086 -3.851 -0.146 1.00 87.69 81 ASN A C 1
ATOM 622 O O . ASN A 1 81 ? -3.254 -2.638 -0.301 1.00 87.69 81 ASN A O 1
ATOM 626 N N . TYR A 1 82 ? -2.489 -4.615 -1.056 1.00 90.69 82 TYR A N 1
ATOM 627 C CA . TYR A 1 82 ? -2.133 -4.085 -2.364 1.00 90.69 82 TYR A CA 1
ATOM 628 C C . TYR A 1 82 ? -2.478 -5.052 -3.489 1.00 90.69 82 TYR A C 1
ATOM 630 O O . TYR A 1 82 ? -2.464 -6.275 -3.318 1.00 90.69 82 TYR A O 1
ATOM 638 N N . SER A 1 83 ? -2.771 -4.460 -4.640 1.00 89.88 83 SER A N 1
ATOM 639 C CA . SER A 1 83 ? -2.866 -5.145 -5.922 1.00 89.88 83 SER A CA 1
ATOM 640 C C . SER A 1 83 ? -1.734 -4.654 -6.806 1.00 89.88 83 SER A C 1
ATOM 642 O O . SER A 1 83 ? -1.464 -3.453 -6.863 1.00 89.88 83 SER A O 1
ATOM 644 N N . MET A 1 84 ? -1.067 -5.584 -7.476 1.00 90.88 84 MET A N 1
ATOM 645 C CA . MET A 1 84 ? -0.004 -5.277 -8.421 1.00 90.88 84 MET A CA 1
ATOM 646 C C . MET A 1 84 ? -0.497 -5.510 -9.843 1.00 90.88 84 MET A C 1
ATOM 648 O O . MET A 1 84 ? -0.951 -6.608 -10.165 1.00 90.88 84 MET A O 1
ATOM 652 N N . TYR A 1 85 ? -0.371 -4.486 -10.677 1.00 88.50 85 TYR A N 1
ATOM 653 C CA . TYR A 1 85 ? -0.592 -4.551 -12.113 1.00 88.50 85 TYR A CA 1
ATOM 654 C C . TYR A 1 85 ? 0.774 -4.499 -12.788 1.00 88.50 85 TYR A C 1
ATOM 656 O O . TYR A 1 85 ? 1.457 -3.475 -12.734 1.00 88.50 85 TYR A O 1
ATOM 664 N N . LEU A 1 86 ? 1.185 -5.620 -13.370 1.00 88.81 86 LEU A N 1
ATOM 665 C CA . LEU A 1 86 ? 2.421 -5.716 -14.132 1.00 88.81 86 LEU A CA 1
ATOM 666 C C . LEU A 1 86 ? 2.134 -5.376 -15.593 1.00 88.81 86 LEU A C 1
ATOM 668 O O . LEU A 1 86 ? 1.251 -5.965 -16.208 1.00 88.81 86 LEU A O 1
ATOM 672 N N . LEU A 1 87 ? 2.889 -4.426 -16.125 1.00 86.69 87 LEU A N 1
ATOM 673 C CA . LEU A 1 87 ? 3.005 -4.149 -17.542 1.00 86.69 87 LEU A CA 1
ATOM 674 C C . LEU A 1 87 ? 4.341 -4.734 -18.002 1.00 86.69 87 LEU A C 1
ATOM 676 O O . LEU A 1 87 ? 5.396 -4.124 -17.812 1.00 86.69 87 LEU A O 1
ATOM 680 N N . ASP A 1 88 ? 4.262 -5.924 -18.580 1.00 83.31 88 ASP A N 1
ATOM 681 C CA . ASP A 1 88 ? 5.390 -6.650 -19.151 1.00 83.31 88 ASP A CA 1
ATOM 682 C C . ASP A 1 88 ? 5.071 -7.019 -20.605 1.00 83.31 88 ASP A C 1
ATOM 684 O O . ASP A 1 88 ? 3.908 -7.208 -20.978 1.00 83.31 88 ASP A O 1
ATOM 688 N N . ALA A 1 89 ? 6.105 -7.063 -21.433 1.00 77.69 89 ALA A N 1
ATOM 689 C CA . ALA A 1 89 ? 6.025 -7.436 -22.829 1.00 77.69 89 ALA A CA 1
ATOM 690 C C . ALA A 1 89 ? 7.257 -8.278 -23.190 1.00 77.69 89 ALA A C 1
ATOM 692 O O . ALA A 1 89 ? 8.375 -7.887 -22.862 1.00 77.69 89 ALA A O 1
ATOM 693 N N . PRO A 1 90 ? 7.098 -9.377 -23.950 1.00 74.69 90 PRO A N 1
ATOM 694 C CA . PRO A 1 90 ? 8.216 -10.258 -24.300 1.00 74.69 90 PRO A CA 1
ATOM 695 C C . PRO A 1 90 ? 9.315 -9.559 -25.122 1.00 74.69 90 PRO A C 1
ATOM 697 O O . PRO A 1 90 ? 10.444 -10.041 -25.192 1.00 74.69 90 PRO A O 1
ATOM 700 N N . ALA A 1 91 ? 8.989 -8.430 -25.756 1.00 74.75 91 ALA A N 1
ATOM 701 C CA . ALA A 1 91 ? 9.921 -7.535 -26.432 1.00 74.75 91 ALA A CA 1
ATOM 702 C C . ALA A 1 91 ? 9.393 -6.088 -26.466 1.00 74.75 91 ALA A C 1
ATOM 704 O O . ALA A 1 91 ? 8.182 -5.855 -26.497 1.00 74.75 91 ALA A O 1
ATOM 705 N N . LEU A 1 92 ? 10.294 -5.105 -26.585 1.00 67.69 92 LEU A N 1
ATOM 706 C CA . LEU A 1 92 ? 9.960 -3.671 -26.705 1.00 67.69 92 LEU A CA 1
ATOM 707 C C . LEU A 1 92 ? 9.018 -3.332 -27.877 1.00 67.69 92 LEU A C 1
ATOM 709 O O . LEU A 1 92 ? 8.385 -2.277 -27.887 1.00 67.69 92 LEU A O 1
ATOM 713 N N . ASN A 1 93 ? 8.942 -4.205 -28.881 1.00 73.88 93 ASN A N 1
ATOM 714 C CA . ASN A 1 93 ? 8.112 -4.059 -30.075 1.00 73.88 93 ASN A CA 1
ATOM 715 C C . ASN A 1 93 ? 6.881 -4.985 -30.089 1.00 73.88 93 ASN A C 1
ATOM 717 O O . ASN A 1 93 ? 6.281 -5.151 -31.152 1.00 73.88 93 ASN A O 1
ATOM 721 N N . SER A 1 94 ? 6.519 -5.590 -28.953 1.00 75.06 94 SER A N 1
ATOM 722 C CA . SER A 1 94 ? 5.366 -6.500 -28.864 1.00 75.06 94 SER A CA 1
ATOM 723 C C . SER A 1 94 ? 4.046 -5.795 -29.192 1.00 75.06 94 SER A C 1
ATOM 725 O O . SER A 1 94 ? 3.928 -4.567 -29.067 1.00 75.06 94 SER A O 1
ATOM 727 N N . SER A 1 95 ? 3.044 -6.571 -29.621 1.00 74.69 95 SER A N 1
ATOM 728 C CA . SER A 1 95 ? 1.700 -6.041 -29.857 1.00 74.69 95 SER A CA 1
ATOM 729 C C . SER A 1 95 ? 1.068 -5.591 -28.540 1.00 74.69 95 SER A C 1
ATOM 731 O O . SER A 1 95 ? 1.429 -6.056 -27.462 1.00 74.69 95 SER A O 1
ATOM 733 N N . LEU A 1 96 ? 0.074 -4.704 -28.627 1.00 68.31 96 LEU A N 1
ATOM 734 C CA . LEU A 1 96 ? -0.739 -4.345 -27.463 1.00 68.31 96 LEU A CA 1
ATOM 735 C C . LEU A 1 96 ? -1.500 -5.536 -26.884 1.00 68.31 96 LEU A C 1
ATOM 737 O O . LEU A 1 96 ? -1.736 -5.574 -25.683 1.00 68.31 96 LEU A O 1
ATOM 741 N N . ASP A 1 97 ? -1.853 -6.493 -27.735 1.00 76.38 97 ASP A N 1
ATOM 742 C CA . ASP A 1 97 ? -2.606 -7.683 -27.340 1.00 76.38 97 ASP A CA 1
ATOM 743 C C . ASP A 1 97 ? -1.761 -8.662 -26.507 1.00 76.38 97 ASP A C 1
ATOM 745 O O . ASP A 1 97 ? -2.314 -9.509 -25.810 1.00 76.38 97 ASP A O 1
ATOM 749 N N . ASP A 1 98 ? -0.430 -8.528 -26.552 1.00 67.94 98 AS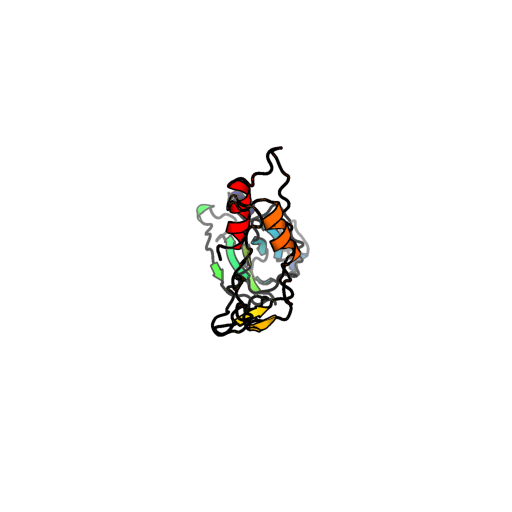P A N 1
ATOM 750 C CA . ASP A 1 98 ? 0.509 -9.362 -25.792 1.00 67.94 98 ASP A CA 1
ATOM 751 C C . ASP A 1 98 ? 0.713 -8.848 -24.357 1.00 67.94 98 ASP A C 1
ATOM 753 O O . ASP A 1 98 ? 1.347 -9.510 -23.534 1.00 67.94 98 ASP A O 1
ATOM 757 N N . ILE A 1 99 ? 0.175 -7.666 -24.045 1.00 67.38 99 ILE A N 1
ATOM 758 C CA . ILE A 1 99 ? 0.268 -7.057 -22.724 1.00 67.38 99 ILE A CA 1
ATOM 759 C C . ILE A 1 99 ? -0.801 -7.678 -21.825 1.00 67.38 99 ILE A C 1
ATOM 761 O O . ILE A 1 99 ? -2.001 -7.465 -22.009 1.00 67.38 99 ILE A O 1
ATOM 765 N N . SER A 1 100 ? -0.366 -8.431 -20.815 1.00 65.88 100 SER A N 1
ATOM 766 C CA . SER A 1 100 ? -1.268 -9.061 -19.852 1.00 65.88 100 SER A CA 1
ATOM 767 C C . SER A 1 100 ? -1.346 -8.277 -18.549 1.00 65.88 100 SER A C 1
ATOM 769 O O . SER A 1 100 ? -0.333 -8.007 -17.912 1.00 65.88 100 SER A O 1
ATOM 771 N N . PHE A 1 101 ? -2.571 -7.988 -18.109 1.00 67.75 101 PHE A N 1
ATOM 772 C CA . PHE A 1 101 ? -2.841 -7.492 -16.765 1.00 67.75 101 PHE A CA 1
ATOM 773 C C . PHE A 1 101 ? -3.188 -8.654 -15.854 1.00 67.75 101 PHE A C 1
ATOM 775 O O . PHE A 1 101 ? -4.321 -9.137 -15.844 1.00 67.75 101 PHE A O 1
ATOM 782 N N . VAL A 1 102 ? -2.217 -9.083 -15.057 1.00 68.75 102 VAL A N 1
ATOM 783 C CA . VAL A 1 102 ? -2.459 -10.088 -14.025 1.00 68.75 102 VAL A CA 1
ATOM 784 C C . VAL A 1 102 ? -2.492 -9.381 -12.672 1.00 68.75 102 VAL A C 1
ATOM 786 O O . VAL A 1 102 ? -1.425 -9.137 -12.102 1.00 68.75 102 VAL A O 1
ATOM 789 N N . PRO A 1 103 ? -3.682 -9.019 -12.144 1.00 72.94 103 PRO A N 1
ATOM 790 C CA . PRO A 1 103 ? -3.778 -8.471 -10.803 1.00 72.94 103 PRO A CA 1
ATOM 791 C C . PRO A 1 103 ? -3.293 -9.532 -9.820 1.00 72.94 103 PRO A C 1
ATOM 793 O O . PRO A 1 103 ? -3.955 -10.541 -9.576 1.00 72.94 103 PRO A O 1
ATOM 796 N N . THR A 1 104 ? -2.113 -9.306 -9.256 1.00 72.88 104 THR A N 1
ATOM 797 C CA . THR A 1 104 ? -1.607 -10.151 -8.180 1.00 72.88 104 THR A CA 1
ATOM 798 C C . THR A 1 104 ? -2.049 -9.528 -6.867 1.00 72.88 104 THR A C 1
ATOM 800 O O . THR A 1 104 ? -1.603 -8.438 -6.509 1.00 72.88 104 THR A O 1
ATOM 803 N N . VAL A 1 105 ? -2.968 -10.198 -6.169 1.00 67.38 105 VAL A N 1
ATOM 804 C CA . VAL A 1 105 ? -3.473 -9.747 -4.867 1.00 67.38 105 VAL A CA 1
ATOM 805 C C . VAL A 1 105 ? -2.611 -10.352 -3.765 1.00 67.38 105 VAL A C 1
ATOM 807 O O . VAL A 1 105 ? -2.524 -11.573 -3.631 1.00 67.38 105 VAL A O 1
ATOM 810 N N . GLN A 1 106 ? -2.005 -9.498 -2.945 1.00 70.19 106 GLN A N 1
ATOM 811 C CA . GLN A 1 106 ? -1.206 -9.894 -1.786 1.00 70.19 106 GLN A CA 1
ATOM 812 C C . GLN A 1 106 ? -1.801 -9.247 -0.525 1.00 70.19 106 GLN A C 1
ATOM 814 O O . GLN A 1 106 ? -1.951 -8.029 -0.427 1.00 70.19 106 GLN A O 1
ATOM 819 N N . ASN A 1 107 ? -2.190 -10.080 0.448 1.00 58.56 107 ASN A N 1
ATOM 820 C CA . ASN A 1 107 ? -3.172 -9.711 1.483 1.00 58.56 107 ASN A CA 1
ATOM 821 C C . ASN A 1 107 ? -2.604 -9.378 2.873 1.00 58.56 107 ASN A C 1
ATOM 823 O O . ASN A 1 107 ? -3.362 -9.338 3.851 1.00 58.56 107 ASN A O 1
ATOM 827 N N . LYS A 1 108 ? -1.291 -9.163 3.029 1.00 62.88 108 LYS A N 1
ATOM 828 C CA . LYS A 1 108 ? -0.773 -8.794 4.352 1.00 62.88 108 LYS A CA 1
ATOM 829 C C . LYS A 1 108 ? 0.593 -8.134 4.322 1.00 62.88 108 LYS A C 1
ATOM 831 O O . LYS A 1 108 ? 1.585 -8.778 4.000 1.00 62.88 108 LYS A O 1
ATOM 836 N N . ILE A 1 109 ? 0.641 -6.887 4.775 1.00 67.38 109 ILE A N 1
ATOM 837 C CA . ILE A 1 109 ? 1.886 -6.159 4.992 1.00 67.38 109 ILE A CA 1
ATOM 838 C C . ILE A 1 109 ? 1.826 -5.449 6.336 1.00 67.38 109 ILE A C 1
ATOM 840 O O . ILE A 1 109 ? 0.871 -4.734 6.630 1.00 67.38 109 ILE A O 1
ATOM 844 N N . THR A 1 110 ? 2.872 -5.646 7.129 1.00 64.88 110 THR A N 1
ATOM 845 C CA . THR A 1 110 ? 3.121 -4.940 8.388 1.00 64.88 110 THR A CA 1
ATOM 846 C C . THR A 1 110 ? 3.624 -3.514 8.159 1.00 64.88 110 THR A C 1
ATOM 848 O O . THR A 1 110 ? 4.258 -3.227 7.151 1.00 64.88 110 THR A O 1
ATOM 851 N N . ALA A 1 111 ? 3.452 -2.643 9.155 1.00 63.22 111 ALA A N 1
ATOM 852 C CA . ALA A 1 111 ? 3.794 -1.213 9.117 1.00 63.22 111 ALA A CA 1
ATOM 853 C C . ALA A 1 111 ? 5.247 -0.842 8.711 1.00 63.22 111 ALA A C 1
ATOM 855 O O . ALA A 1 111 ? 5.523 0.325 8.465 1.00 63.22 111 ALA A O 1
ATOM 856 N N . ASN A 1 112 ? 6.173 -1.802 8.610 1.00 80.06 112 ASN A N 1
ATOM 857 C CA . ASN A 1 112 ? 7.585 -1.572 8.266 1.00 80.06 112 ASN A CA 1
ATOM 858 C C . ASN A 1 112 ? 7.890 -1.635 6.756 1.00 80.06 112 ASN A C 1
ATOM 860 O O . ASN A 1 112 ? 9.064 -1.676 6.368 1.00 80.06 112 ASN A O 1
ATOM 864 N N . GLY A 1 113 ? 6.848 -1.675 5.927 1.00 87.75 113 GLY A N 1
ATOM 865 C CA . GLY A 1 113 ? 6.953 -1.803 4.481 1.00 87.75 113 GLY A CA 1
ATOM 866 C C . GLY A 1 113 ? 6.903 -3.247 3.984 1.00 87.75 113 GLY A C 1
ATOM 867 O O . GLY A 1 113 ? 6.765 -4.191 4.766 1.00 87.75 113 GLY A O 1
ATOM 868 N N . PHE A 1 114 ? 6.990 -3.398 2.667 1.00 90.38 114 PHE A N 1
ATOM 869 C CA . PHE A 1 114 ? 6.915 -4.670 1.953 1.00 90.38 114 PHE A CA 1
ATOM 870 C C . PHE A 1 114 ? 7.822 -4.691 0.744 1.00 90.38 114 PHE A C 1
ATOM 872 O O . PHE A 1 114 ? 8.052 -3.654 0.131 1.00 90.38 114 PHE A O 1
ATOM 879 N N . ASP A 1 115 ? 8.278 -5.880 0.383 1.00 92.38 115 ASP A N 1
ATOM 880 C CA . ASP A 1 115 ? 9.107 -6.072 -0.793 1.00 92.38 115 ASP A CA 1
ATOM 881 C C . ASP A 1 115 ? 8.230 -6.426 -1.997 1.00 92.38 115 ASP A C 1
ATOM 883 O O . ASP A 1 115 ? 7.311 -7.244 -1.905 1.00 92.38 115 ASP A O 1
ATOM 887 N N . VAL A 1 116 ? 8.518 -5.791 -3.129 1.00 92.25 116 VAL A N 1
ATOM 888 C CA . VAL A 1 116 ? 7.914 -6.070 -4.432 1.00 92.25 116 VAL A CA 1
ATOM 889 C C . VAL A 1 116 ? 9.035 -6.397 -5.403 1.00 92.25 116 VAL A C 1
ATOM 891 O O . VAL A 1 116 ? 10.000 -5.644 -5.500 1.00 92.25 116 VAL A O 1
ATOM 894 N N . VAL A 1 117 ? 8.908 -7.502 -6.131 1.00 93.88 117 VAL A N 1
ATOM 895 C CA . VAL A 1 117 ? 9.820 -7.821 -7.234 1.00 93.88 117 VAL A CA 1
ATOM 896 C C . VAL A 1 117 ? 9.291 -7.149 -8.493 1.00 93.88 117 VAL A C 1
ATOM 898 O O . VAL A 1 117 ? 8.150 -7.388 -8.884 1.00 93.88 117 VAL A O 1
ATOM 901 N N . ILE A 1 118 ? 10.10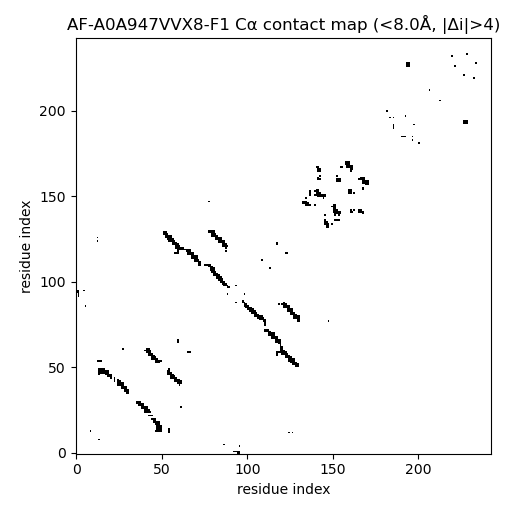9 -6.290 -9.096 1.00 93.94 118 ILE A N 1
ATOM 902 C CA . ILE A 1 118 ? 9.805 -5.591 -10.342 1.00 93.94 118 ILE A CA 1
ATOM 903 C C . ILE A 1 118 ? 10.639 -6.252 -11.443 1.00 93.94 118 ILE A C 1
ATOM 905 O O . ILE A 1 118 ? 11.865 -6.096 -11.418 1.00 93.94 118 ILE A O 1
ATOM 909 N N . PRO A 1 119 ? 10.017 -6.987 -12.380 1.00 93.62 119 PRO A N 1
ATOM 910 C CA . PRO A 1 119 ? 10.744 -7.668 -13.445 1.00 93.62 119 PRO A CA 1
ATOM 911 C C . PRO A 1 119 ? 11.619 -6.722 -14.266 1.00 93.62 119 PRO A C 1
ATOM 913 O O . PRO A 1 119 ? 11.311 -5.525 -14.358 1.00 93.62 119 PRO A O 1
ATOM 916 N N . SER A 1 120 ? 12.696 -7.232 -14.857 1.00 93.00 120 SER A N 1
ATOM 917 C CA . SER A 1 120 ? 13.527 -6.444 -15.770 1.00 93.00 120 SER A CA 1
ATOM 918 C C . SER A 1 120 ? 12.684 -5.847 -16.908 1.00 93.00 120 SER A C 1
ATOM 920 O O . SER A 1 120 ? 11.711 -6.439 -17.371 1.00 93.00 120 SER A O 1
ATOM 922 N N . MET A 1 121 ? 12.996 -4.612 -17.307 1.00 90.69 121 MET A N 1
ATOM 923 C CA . MET A 1 121 ? 12.305 -3.871 -18.378 1.00 90.69 121 MET A CA 1
ATOM 924 C C . MET A 1 121 ? 10.783 -3.739 -18.255 1.00 90.69 121 MET A C 1
ATOM 926 O O . MET A 1 121 ? 10.090 -3.509 -19.250 1.00 90.69 121 MET A O 1
ATOM 930 N N . SER A 1 122 ? 10.253 -3.817 -17.038 1.00 90.94 122 SER A N 1
ATOM 931 C CA . SER A 1 122 ? 8.815 -3.757 -16.796 1.00 90.94 122 SER A CA 1
ATOM 932 C C . SER A 1 122 ? 8.372 -2.452 -16.137 1.00 90.94 122 SER A C 1
ATOM 934 O O . SER A 1 122 ? 9.155 -1.686 -15.563 1.00 90.94 122 SER A O 1
ATOM 936 N N . SER A 1 123 ? 7.069 -2.187 -16.209 1.00 91.62 123 SER A N 1
ATOM 937 C CA . SER A 1 123 ? 6.420 -1.173 -15.378 1.00 91.62 123 SER A CA 1
ATOM 938 C C . SER A 1 123 ? 5.406 -1.838 -14.464 1.00 91.62 123 SER A C 1
ATOM 940 O O . SER A 1 123 ? 4.633 -2.687 -14.887 1.00 91.62 123 SER A O 1
ATOM 942 N N . VAL A 1 124 ? 5.376 -1.435 -13.203 1.00 92.31 124 VAL A N 1
ATOM 943 C CA . VAL A 1 124 ? 4.435 -1.940 -12.210 1.00 92.31 124 VAL A CA 1
ATOM 944 C C . VAL A 1 124 ? 3.603 -0.788 -11.677 1.00 92.31 124 VAL A C 1
ATOM 946 O O . VAL A 1 124 ? 4.130 0.264 -11.318 1.00 92.31 124 VAL A O 1
ATOM 949 N N . VAL A 1 125 ? 2.295 -1.006 -11.574 1.00 93.62 125 VAL A N 1
ATOM 950 C CA . VAL A 1 125 ? 1.394 -0.142 -10.815 1.00 93.62 125 VAL A CA 1
ATOM 951 C C . VAL A 1 125 ? 0.937 -0.881 -9.570 1.00 93.62 125 VAL A C 1
ATOM 953 O O . VAL A 1 125 ? 0.379 -1.972 -9.640 1.00 93.62 125 VAL A O 1
ATOM 956 N N . LEU A 1 126 ? 1.183 -0.281 -8.414 1.00 94.06 126 LEU A N 1
ATOM 957 C CA . LEU A 1 126 ? 0.717 -0.753 -7.122 1.00 94.06 126 LEU A CA 1
ATOM 958 C C . LEU A 1 126 ? -0.505 0.062 -6.727 1.00 94.06 126 LEU A C 1
ATOM 960 O O . LEU A 1 126 ? -0.400 1.266 -6.514 1.00 94.06 126 LEU A O 1
ATOM 964 N N . GLU A 1 127 ? -1.648 -0.594 -6.585 1.00 93.56 127 GLU A N 1
ATOM 965 C CA . GLU A 1 127 ? -2.819 -0.025 -5.927 1.00 93.56 127 GLU A CA 1
ATOM 966 C C . GLU A 1 127 ? -2.803 -0.458 -4.466 1.00 93.56 127 GLU A C 1
ATOM 968 O O . GLU A 1 127 ? -3.021 -1.626 -4.153 1.00 93.56 127 GLU A O 1
ATOM 973 N N . ILE A 1 128 ? -2.551 0.486 -3.568 1.00 92.50 128 ILE A N 1
ATOM 974 C CA . ILE A 1 128 ? -2.432 0.248 -2.137 1.00 92.50 128 ILE A CA 1
ATOM 975 C C . ILE A 1 128 ? -3.659 0.818 -1.432 1.00 92.50 128 ILE A C 1
ATOM 977 O O . ILE A 1 128 ? -4.002 1.996 -1.558 1.00 92.50 128 ILE A O 1
ATOM 981 N N . THR A 1 129 ? -4.317 -0.027 -0.649 1.00 91.25 129 THR A N 1
ATOM 982 C CA . THR A 1 129 ? -5.507 0.319 0.127 1.00 91.25 129 THR A CA 1
ATOM 983 C C . THR A 1 129 ? -5.232 0.107 1.605 1.00 91.25 129 THR A C 1
ATOM 985 O O . THR A 1 129 ? -4.624 -0.886 2.016 1.00 91.25 129 THR A O 1
ATOM 988 N N . LYS A 1 130 ? -5.711 1.035 2.439 1.00 87.81 130 LYS A N 1
ATOM 989 C CA . LYS A 1 130 ? -5.741 0.790 3.879 1.00 87.81 130 LYS A CA 1
ATOM 990 C C . LYS A 1 130 ? -6.641 -0.413 4.131 1.00 87.81 130 LYS A C 1
ATOM 992 O O . LYS A 1 130 ? -7.793 -0.414 3.697 1.00 87.81 130 LYS A O 1
ATOM 997 N N . LYS A 1 131 ? -6.140 -1.418 4.847 1.00 84.94 131 LYS A N 1
ATOM 998 C CA . LYS A 1 131 ? -6.985 -2.533 5.250 1.00 84.94 131 LYS A CA 1
ATOM 999 C C . LYS A 1 131 ? -8.032 -2.008 6.222 1.00 84.94 131 LYS A C 1
ATOM 1001 O O . LYS A 1 131 ? -7.692 -1.386 7.233 1.00 84.94 131 LYS A O 1
ATOM 1006 N N . GLU A 1 132 ? -9.304 -2.250 5.920 1.00 82.50 132 GLU A N 1
ATOM 1007 C CA . GLU A 1 132 ? -10.355 -1.997 6.897 1.00 82.50 132 GLU A CA 1
ATOM 1008 C C . GLU A 1 132 ? -10.078 -2.849 8.130 1.00 82.50 132 GLU A C 1
ATOM 1010 O O . GLU A 1 132 ? -9.979 -4.078 8.069 1.00 82.50 132 GLU A O 1
ATOM 1015 N N . CYS A 1 133 ? -9.895 -2.177 9.259 1.00 82.62 133 CYS A N 1
ATOM 1016 C CA . CYS A 1 133 ? -9.685 -2.869 10.506 1.00 82.62 133 CYS A CA 1
ATOM 1017 C C . CYS A 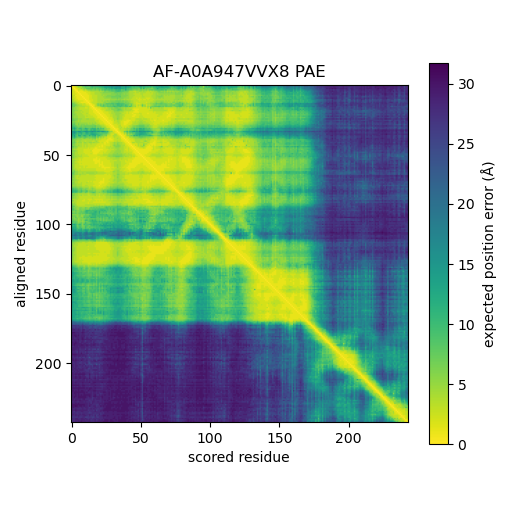1 133 ? -11.045 -3.207 11.107 1.00 82.62 133 CYS A C 1
ATOM 1019 O O . CYS A 1 133 ? -11.810 -2.315 11.471 1.00 82.62 133 CYS A O 1
ATOM 1021 N N . ILE A 1 134 ? -11.340 -4.502 11.200 1.00 88.12 134 ILE A N 1
ATOM 1022 C CA . ILE A 1 134 ? -12.572 -4.998 11.808 1.00 88.12 134 ILE A CA 1
ATOM 1023 C C . ILE A 1 134 ? -12.347 -5.085 13.324 1.00 88.12 134 ILE A C 1
ATOM 1025 O O . ILE A 1 134 ? -11.533 -5.902 13.768 1.00 88.12 134 ILE A O 1
ATOM 1029 N N . PRO A 1 135 ? -13.033 -4.263 14.141 1.00 90.44 135 PRO A N 1
ATOM 1030 C CA . PRO A 1 135 ? -12.837 -4.272 15.582 1.00 90.44 135 PRO A CA 1
ATOM 1031 C C . PRO A 1 135 ? -13.292 -5.604 16.184 1.00 90.44 135 PRO A C 1
ATOM 1033 O O . PRO A 1 135 ? -14.398 -6.082 15.945 1.00 90.44 135 PRO A O 1
ATOM 1036 N N . THR A 1 136 ? -12.441 -6.192 17.020 1.00 94.38 136 THR A N 1
ATOM 1037 C CA . THR A 1 136 ? -12.710 -7.454 17.717 1.00 94.38 136 THR A CA 1
ATOM 1038 C C . THR A 1 136 ? -13.040 -7.172 19.176 1.00 94.38 136 THR A C 1
ATOM 1040 O O . THR A 1 136 ? -12.145 -7.064 20.013 1.00 94.38 136 THR A O 1
ATOM 1043 N N . CYS A 1 137 ? -14.332 -7.039 19.483 1.00 95.81 137 CYS A N 1
ATOM 1044 C CA . CYS A 1 137 ? -14.810 -6.801 20.851 1.00 95.81 137 CYS A CA 1
ATOM 1045 C C . CYS A 1 137 ? -15.515 -7.998 21.495 1.00 95.81 137 CYS A C 1
ATOM 1047 O O . CYS A 1 137 ? -15.918 -7.919 22.653 1.00 95.81 137 CYS A O 1
ATOM 1049 N N . SER A 1 138 ? -15.648 -9.116 20.778 1.00 95.50 138 SER A N 1
ATOM 1050 C CA . SER A 1 138 ? -16.195 -10.344 21.358 1.00 95.50 138 SER A CA 1
ATOM 1051 C C . SER A 1 138 ? -15.331 -10.805 22.537 1.00 95.50 138 SER A C 1
ATOM 1053 O O . SER A 1 138 ? -14.113 -10.919 22.399 1.00 95.50 138 SER A O 1
ATOM 1055 N N . GLY A 1 139 ? -15.959 -11.009 23.699 1.00 94.50 139 GLY A N 1
ATOM 1056 C CA . GLY A 1 139 ? -15.291 -11.396 24.948 1.00 94.50 139 GLY A CA 1
ATOM 1057 C C . GLY A 1 139 ? -14.452 -10.304 25.621 1.00 94.50 139 GLY A C 1
ATOM 1058 O O . GLY A 1 139 ? -13.884 -10.566 26.676 1.00 94.50 139 GLY A O 1
ATOM 1059 N N . LYS A 1 140 ? -14.381 -9.100 25.042 1.00 97.06 140 LYS A N 1
ATOM 1060 C CA . LYS A 1 140 ? -13.641 -7.965 25.603 1.00 97.06 140 LYS A CA 1
ATOM 1061 C C . LYS A 1 140 ? -14.557 -7.018 26.362 1.00 97.06 140 LYS A C 1
ATOM 1063 O O . LYS A 1 140 ? -15.707 -6.831 25.967 1.00 97.06 140 LYS A O 1
ATOM 1068 N N . LEU A 1 141 ? -14.040 -6.404 27.419 1.00 96.56 141 LEU A N 1
ATOM 1069 C CA . LEU A 1 141 ? -14.750 -5.456 28.278 1.00 96.56 141 LEU A CA 1
ATOM 1070 C C . LEU A 1 141 ? -14.545 -3.996 27.846 1.00 96.56 141 LEU A C 1
ATOM 1072 O O . LEU A 1 141 ? -13.711 -3.664 27.001 1.00 96.56 141 LEU A O 1
ATOM 1076 N N . CYS A 1 142 ? -15.345 -3.109 28.438 1.00 97.56 142 CYS A N 1
ATOM 1077 C CA . CYS A 1 142 ? -15.271 -1.667 28.257 1.00 97.56 142 CYS A CA 1
ATOM 1078 C C . CYS A 1 142 ? -13.842 -1.166 28.477 1.00 97.56 142 CYS A C 1
ATOM 1080 O O . CYS A 1 142 ? -13.215 -1.473 29.487 1.00 97.56 142 CYS A O 1
ATOM 1082 N N . GLY A 1 143 ? -13.329 -0.405 27.510 1.00 95.94 143 GLY A N 1
ATOM 1083 C CA . GLY A 1 143 ? -11.997 0.191 27.580 1.00 95.94 143 GLY A CA 1
ATOM 1084 C C . GLY A 1 143 ? -10.856 -0.663 27.036 1.00 95.94 143 GLY A C 1
ATOM 1085 O O . GLY A 1 143 ? -9.777 -0.114 26.774 1.00 95.94 143 GLY A O 1
ATOM 1086 N N . GLU A 1 144 ? -11.083 -1.958 26.816 1.00 96.94 144 GLU A N 1
ATOM 1087 C CA . GLU A 1 144 ? -10.089 -2.859 26.236 1.00 96.94 144 GLU A CA 1
ATOM 1088 C C . GLU A 1 144 ? -9.865 -2.574 24.747 1.00 96.94 144 GLU A C 1
ATOM 1090 O O . GLU A 1 144 ? -10.756 -2.106 24.039 1.00 96.94 144 GLU A O 1
ATOM 1095 N N . ASN A 1 145 ? -8.656 -2.851 24.254 1.00 94.50 145 ASN A N 1
ATOM 1096 C CA . ASN A 1 145 ? -8.270 -2.567 22.872 1.00 94.50 145 ASN A CA 1
ATOM 1097 C C . ASN A 1 145 ? -9.061 -3.441 21.877 1.00 94.50 145 ASN A C 1
ATOM 1099 O O . ASN A 1 145 ? -9.028 -4.675 21.945 1.00 94.50 145 ASN A O 1
ATOM 1103 N N . ASN A 1 146 ? -9.717 -2.810 20.899 1.00 92.50 146 ASN A N 1
ATOM 1104 C CA . ASN A 1 146 ? -10.490 -3.499 19.862 1.00 92.50 146 ASN A CA 1
ATOM 1105 C C . ASN A 1 146 ? -9.629 -4.087 18.722 1.00 92.50 146 ASN A C 1
ATOM 1107 O O . ASN A 1 146 ? -10.167 -4.704 17.806 1.00 92.50 146 ASN A O 1
ATOM 1111 N N . GLY A 1 147 ? -8.306 -3.918 18.770 1.00 86.94 147 GLY A N 1
ATOM 1112 C CA . GLY A 1 147 ? -7.358 -4.364 17.742 1.00 86.94 147 GLY A CA 1
ATOM 1113 C C . GLY A 1 147 ? -7.180 -3.383 16.578 1.00 86.94 147 GLY A C 1
ATOM 1114 O O . GLY A 1 147 ? -6.330 -3.605 15.726 1.00 86.94 147 GLY A O 1
ATOM 1115 N N . CYS A 1 148 ? -7.936 -2.286 16.566 1.00 87.50 148 CYS A N 1
ATOM 1116 C CA . CYS A 1 148 ? -8.003 -1.299 15.488 1.00 87.50 148 CYS A CA 1
ATOM 1117 C C . CYS A 1 148 ? -7.682 0.123 15.959 1.00 87.50 148 CYS A C 1
ATOM 1119 O O . CYS A 1 148 ? -8.133 1.098 15.362 1.00 87.50 148 CYS A O 1
ATOM 1121 N N . GLY A 1 149 ? -6.946 0.245 17.067 1.00 84.69 149 GLY A N 1
ATOM 1122 C CA . GLY A 1 149 ? -6.634 1.530 17.698 1.00 84.69 149 GLY A CA 1
ATOM 1123 C C . GLY A 1 149 ? -7.809 2.163 18.455 1.00 84.69 149 GLY A C 1
ATOM 1124 O O . GLY A 1 149 ? -7.659 3.255 18.991 1.00 84.69 149 GLY A O 1
ATOM 1125 N N . GLY A 1 150 ? -8.961 1.488 18.525 1.00 90.94 150 GLY A N 1
ATOM 1126 C CA . GLY A 1 150 ? -10.112 1.899 19.326 1.00 90.94 150 GLY A CA 1
ATOM 1127 C C . GLY A 1 150 ? -10.283 1.058 20.592 1.00 90.94 150 GLY A C 1
ATOM 1128 O O . GLY A 1 150 ? -9.509 0.141 20.880 1.00 90.94 150 GLY A O 1
ATOM 1129 N N . LYS A 1 151 ? -11.338 1.363 21.350 1.00 96.38 151 LYS A N 1
ATOM 1130 C CA . LYS A 1 151 ? -11.700 0.670 22.591 1.00 96.38 151 LYS A CA 1
ATOM 1131 C C . LYS A 1 151 ? -13.065 0.001 22.466 1.00 96.38 151 LYS A C 1
ATOM 1133 O O . LYS A 1 151 ? -13.936 0.493 21.752 1.00 96.38 151 LYS A O 1
ATOM 1138 N N . CYS A 1 152 ? -13.237 -1.125 23.143 1.00 97.50 152 CYS A N 1
ATOM 1139 C CA . CYS A 1 152 ? -14.506 -1.835 23.215 1.00 97.50 152 CYS A CA 1
ATOM 1140 C C . CYS A 1 152 ? -15.467 -1.164 24.199 1.00 97.50 152 CYS A C 1
ATOM 1142 O O . CYS A 1 152 ? -15.041 -0.506 25.148 1.00 97.50 152 CYS A O 1
ATOM 1144 N N . THR A 1 153 ? -16.767 -1.335 23.958 1.00 96.50 153 THR A N 1
ATOM 1145 C CA . THR A 1 153 ? -17.857 -0.725 24.742 1.00 96.50 153 THR A CA 1
ATOM 1146 C C . THR A 1 153 ? -18.748 -1.753 25.440 1.00 96.50 153 THR A C 1
ATOM 1148 O O . THR A 1 153 ? -19.773 -1.400 26.019 1.00 96.50 153 THR A O 1
ATOM 1151 N N . ASN A 1 154 ? -18.366 -3.028 25.396 1.00 96.56 154 ASN A N 1
ATOM 1152 C CA . ASN A 1 154 ? -19.146 -4.114 25.974 1.00 96.56 154 ASN A CA 1
ATOM 1153 C C . ASN A 1 154 ? -19.022 -4.122 27.500 1.00 96.56 154 ASN A C 1
ATOM 1155 O O . ASN A 1 154 ? -17.926 -4.004 28.045 1.00 96.56 154 ASN A O 1
ATOM 1159 N N . CYS A 1 155 ? -20.140 -4.324 28.186 1.00 96.25 155 CYS A N 1
ATOM 1160 C CA . CYS A 1 155 ? -20.178 -4.524 29.627 1.00 96.25 155 CYS A CA 1
ATOM 1161 C C . CYS A 1 155 ? -21.045 -5.735 29.981 1.00 96.25 155 CYS A C 1
ATOM 1163 O O . CYS A 1 155 ? -21.905 -6.114 29.183 1.00 96.25 155 CYS A O 1
ATOM 1165 N N . PRO A 1 156 ? -20.837 -6.342 31.165 1.00 95.50 156 PRO A N 1
ATOM 1166 C CA . PRO A 1 156 ? -21.765 -7.325 31.711 1.00 95.50 156 PRO A CA 1
ATOM 1167 C C . PRO A 1 156 ? -23.185 -6.757 31.839 1.00 95.50 156 PRO A C 1
ATOM 1169 O O . PRO A 1 156 ? -23.376 -5.540 31.879 1.00 95.50 156 PRO A O 1
ATOM 1172 N N . GLU A 1 157 ? -24.172 -7.644 31.939 1.00 93.81 157 GLU A N 1
ATOM 1173 C CA . GLU A 1 157 ? -25.575 -7.271 32.134 1.00 93.81 157 GLU A CA 1
ATOM 1174 C C . GLU A 1 157 ? -25.759 -6.347 33.355 1.00 93.81 157 GLU A C 1
ATOM 1176 O O . GLU A 1 157 ? -25.077 -6.497 34.371 1.00 93.81 157 GLU A O 1
ATOM 1181 N N . GLY A 1 158 ? -26.652 -5.355 33.236 1.00 91.38 158 GLY A N 1
ATOM 1182 C CA . GLY A 1 158 ? -26.889 -4.338 34.273 1.00 91.38 158 GLY A CA 1
ATOM 1183 C C . GLY A 1 158 ? -25.839 -3.219 34.341 1.00 91.38 158 GLY A C 1
ATOM 1184 O O . GLY A 1 158 ? -25.867 -2.400 35.259 1.00 91.38 158 GLY A O 1
ATOM 1185 N N . LYS A 1 159 ? -24.906 -3.153 33.384 1.00 95.12 159 LYS A N 1
ATOM 1186 C CA . LYS A 1 159 ? -23.861 -2.122 33.329 1.00 95.12 159 LYS A CA 1
ATOM 1187 C C . LYS A 1 159 ? -23.818 -1.419 31.978 1.00 95.12 159 LYS A C 1
ATOM 1189 O O . LYS A 1 159 ? -24.205 -1.977 30.956 1.00 95.12 159 LYS A O 1
ATOM 1194 N N . TYR A 1 160 ? -23.295 -0.197 31.968 1.00 93.88 160 TYR A N 1
ATOM 1195 C CA . TYR A 1 160 ? -22.966 0.542 30.752 1.00 93.88 160 TYR A CA 1
ATOM 1196 C C . TYR A 1 160 ? -21.489 0.930 30.749 1.00 93.88 160 TYR A C 1
ATOM 1198 O O . TYR A 1 160 ? -20.869 1.097 31.801 1.00 93.88 160 TYR A O 1
ATOM 1206 N N . CYS A 1 161 ? -20.921 1.066 29.555 1.00 96.25 161 CYS A N 1
AT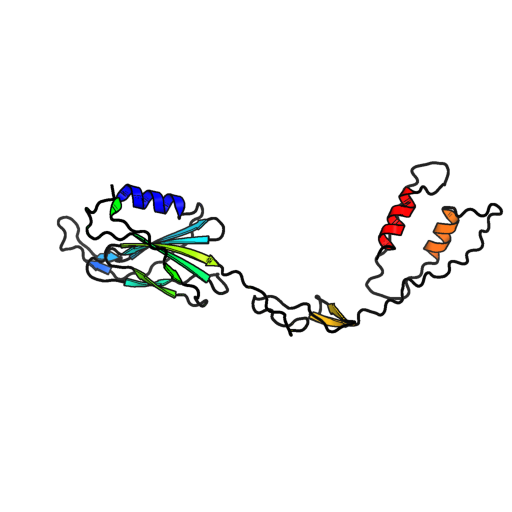OM 1207 C CA . CYS A 1 161 ? -19.556 1.543 29.390 1.00 96.25 161 CYS A CA 1
ATOM 1208 C C . CYS A 1 161 ? -19.541 3.071 29.470 1.00 96.25 161 CYS A C 1
ATOM 1210 O O . CYS A 1 161 ? -20.084 3.741 28.592 1.00 96.25 161 CYS A O 1
ATOM 1212 N N . ASP A 1 162 ? -18.933 3.622 30.517 1.00 95.12 162 ASP A N 1
ATOM 1213 C CA . ASP A 1 162 ? -18.677 5.057 30.597 1.00 95.12 162 ASP A CA 1
ATOM 1214 C C . ASP A 1 162 ? -17.455 5.389 29.735 1.00 95.12 162 ASP A C 1
ATOM 1216 O O . ASP A 1 162 ? -16.344 4.975 30.054 1.00 95.12 162 ASP A O 1
ATOM 1220 N N . THR A 1 163 ? -17.640 6.124 28.637 1.00 93.38 163 THR A N 1
ATOM 1221 C CA . THR A 1 163 ? -16.554 6.477 27.707 1.00 93.38 163 THR A CA 1
ATOM 1222 C C . THR A 1 163 ? -15.626 7.579 28.224 1.00 93.38 163 THR A C 1
ATOM 1224 O O . THR A 1 163 ? -14.602 7.837 27.594 1.00 93.38 163 THR A O 1
ATOM 1227 N N . GLY A 1 164 ? -15.969 8.244 29.334 1.00 94.38 164 GLY A N 1
ATOM 1228 C CA . GLY A 1 164 ? -15.086 9.187 30.021 1.00 94.38 164 GLY A CA 1
ATOM 1229 C C . GLY A 1 164 ? -13.980 8.465 30.788 1.00 94.38 164 GLY A C 1
ATOM 1230 O O . GLY A 1 164 ? -12.807 8.797 30.633 1.00 94.38 164 GLY A O 1
ATOM 1231 N N . ASP A 1 165 ? -14.351 7.419 31.532 1.00 95.38 165 ASP A N 1
ATOM 1232 C CA . ASP A 1 165 ? -13.419 6.649 32.372 1.00 95.38 165 ASP A CA 1
ATOM 1233 C C . ASP A 1 165 ? -13.002 5.306 31.751 1.00 95.38 165 ASP A C 1
ATOM 1235 O O . ASP A 1 165 ? -12.071 4.659 32.226 1.00 95.38 165 ASP A O 1
ATOM 1239 N N . TRP A 1 166 ? -13.687 4.872 30.690 1.00 96.88 166 TRP A N 1
ATOM 1240 C CA . TRP A 1 166 ? -13.557 3.550 30.072 1.00 96.88 166 TRP A CA 1
ATOM 1241 C C . TRP A 1 166 ? -13.744 2.394 31.063 1.00 96.88 166 TRP A C 1
ATOM 1243 O O . TRP A 1 166 ? -13.031 1.393 31.014 1.00 96.88 166 TRP A O 1
ATOM 1253 N N . LEU A 1 167 ? -14.730 2.536 31.952 1.00 96.50 167 LEU A N 1
ATOM 1254 C CA . LEU A 1 167 ? -15.096 1.542 32.959 1.00 96.50 167 LEU A CA 1
ATOM 1255 C C . LEU A 1 167 ? -16.578 1.178 32.854 1.00 96.50 167 LEU A C 1
ATOM 1257 O O . LEU A 1 167 ? -17.428 2.025 32.576 1.00 96.50 167 LEU A O 1
ATOM 1261 N N . CYS A 1 168 ? -16.893 -0.087 33.136 1.00 96.44 168 CYS A N 1
ATOM 1262 C CA . CYS A 1 168 ? -18.277 -0.519 33.289 1.00 96.44 168 CYS A CA 1
ATOM 1263 C C . CYS A 1 168 ? -18.847 0.024 34.598 1.00 96.44 168 CYS A C 1
ATOM 1265 O O . CYS A 1 168 ? -18.445 -0.404 35.683 1.00 96.44 168 CYS A O 1
ATOM 1267 N N . LYS A 1 169 ? -19.807 0.937 34.489 1.00 94.94 169 LYS A N 1
ATOM 1268 C CA . LYS A 1 169 ? -20.565 1.463 35.623 1.00 94.94 169 LYS A CA 1
ATOM 1269 C C . LYS A 1 169 ? -21.908 0.756 35.683 1.00 94.94 169 LYS A C 1
ATOM 1271 O O . LYS A 1 169 ? -22.464 0.402 34.646 1.00 94.94 169 LYS A O 1
ATOM 1276 N N . GLU A 1 170 ? -22.419 0.538 36.891 1.00 93.38 170 GLU A N 1
ATOM 1277 C CA . GLU A 1 170 ? -23.798 0.075 37.057 1.00 93.38 170 GLU A CA 1
ATOM 1278 C C . GLU A 1 170 ? -24.696 1.019 36.264 1.00 93.38 170 GLU A C 1
ATOM 1280 O O . GLU A 1 170 ? -24.567 2.242 36.411 1.00 93.38 170 GLU A O 1
ATOM 1285 N N . THR A 1 171 ? -25.591 0.485 35.424 1.00 83.12 171 THR A N 1
ATOM 1286 C CA . THR A 1 171 ? -26.742 1.285 35.012 1.00 83.12 171 THR A CA 1
ATOM 1287 C C . THR A 1 171 ? -27.364 1.679 36.324 1.00 83.12 171 THR A C 1
ATOM 1289 O O . THR A 1 171 ? -27.812 0.787 37.049 1.00 83.12 171 THR A O 1
ATOM 1292 N N . SER A 1 172 ? -27.256 2.968 36.695 1.00 71.69 172 SER A N 1
ATOM 1293 C CA . SER A 1 172 ? -27.895 3.452 37.912 1.00 71.69 172 SER A CA 1
ATOM 1294 C C . SER A 1 172 ? -29.269 2.832 37.857 1.00 71.69 172 SER A C 1
ATOM 1296 O O . SER A 1 172 ? -29.904 3.002 36.804 1.00 71.69 172 SER A O 1
ATOM 1298 N N . PRO A 1 173 ? -29.665 2.025 38.871 1.00 59.28 173 PRO A N 1
ATOM 1299 C CA . PRO A 1 173 ? -30.994 1.463 38.861 1.00 59.28 173 PRO A CA 1
ATOM 1300 C C . PRO A 1 173 ? -31.839 2.659 38.522 1.00 59.28 173 PRO A C 1
ATOM 1302 O O . PRO A 1 173 ? -31.620 3.737 39.096 1.00 59.28 173 PRO A O 1
ATOM 1305 N N . SER A 1 174 ? -32.665 2.528 37.497 1.00 55.06 174 SER A N 1
ATOM 1306 C CA . SER A 1 174 ? -33.749 3.455 37.351 1.00 55.06 174 SER A CA 1
ATOM 1307 C C . SER A 1 174 ? -34.449 3.397 38.715 1.00 55.06 174 SER A C 1
ATOM 1309 O O . SER A 1 174 ? -35.359 2.607 38.931 1.00 55.06 174 SER A O 1
ATOM 1311 N N . ARG A 1 175 ? -34.037 4.265 39.662 1.00 48.84 175 ARG A N 1
ATOM 1312 C CA . ARG A 1 175 ? -34.941 5.225 40.246 1.00 48.84 175 ARG A CA 1
ATOM 1313 C C . ARG A 1 175 ? -35.668 5.631 39.008 1.00 48.84 175 ARG A C 1
ATOM 1315 O O . ARG A 1 175 ? -35.095 6.328 38.165 1.00 48.84 175 ARG A O 1
ATOM 1322 N N . GLY A 1 176 ? -36.819 5.003 38.787 1.00 45.31 176 GLY A N 1
ATOM 1323 C CA . GLY A 1 176 ? -37.635 5.451 37.704 1.00 45.31 176 GLY A CA 1
ATOM 1324 C C . GLY A 1 176 ? -37.661 6.969 37.853 1.00 45.31 176 GLY A C 1
ATOM 1325 O O . GLY A 1 176 ? -37.509 7.538 38.949 1.00 45.31 176 GLY A O 1
ATOM 1326 N N . CYS A 1 177 ? -38.057 7.634 36.802 1.00 45.62 177 CYS A N 1
ATOM 1327 C CA . CYS A 1 177 ? -39.179 8.479 37.115 1.00 45.62 177 CYS A CA 1
ATOM 1328 C C . CYS A 1 177 ? -40.243 7.533 37.723 1.00 45.62 177 CYS A C 1
ATOM 1330 O O . CYS A 1 177 ? -41.104 7.027 37.020 1.00 45.62 177 CYS A O 1
ATOM 1332 N N . SER A 1 178 ? -40.124 7.184 39.019 1.00 44.50 178 SER A N 1
ATOM 1333 C CA . SER A 1 178 ? -41.281 6.959 39.840 1.00 44.50 178 SER A CA 1
ATOM 1334 C C . SER A 1 178 ? -41.993 8.253 39.586 1.00 44.50 178 SER A C 1
ATOM 1336 O O . SER A 1 178 ? -41.486 9.316 39.964 1.00 44.50 178 SER A O 1
ATOM 1338 N N . ILE A 1 179 ? -43.043 8.153 38.774 1.00 46.25 179 ILE A N 1
ATOM 1339 C CA . ILE A 1 179 ? -44.129 9.102 38.772 1.00 46.25 179 ILE A CA 1
ATOM 1340 C C . ILE A 1 179 ? -44.261 9.417 40.254 1.00 46.25 179 ILE A C 1
ATOM 1342 O O . ILE A 1 179 ? -44.612 8.543 41.047 1.00 46.25 179 ILE A O 1
ATOM 1346 N N . ALA A 1 180 ? -43.778 10.589 40.671 1.00 42.41 180 ALA A N 1
ATOM 1347 C CA . ALA A 1 180 ? -44.275 11.107 41.916 1.00 42.41 180 ALA A CA 1
ATOM 1348 C C . ALA A 1 180 ? -45.770 11.092 41.643 1.00 42.41 180 ALA A C 1
ATOM 1350 O O . ALA A 1 180 ? -46.182 11.663 40.631 1.00 42.41 180 ALA A O 1
ATOM 1351 N N . ASP A 1 181 ? -46.540 10.321 42.410 1.00 40.09 181 ASP A N 1
ATOM 1352 C CA . ASP A 1 181 ? -47.979 10.507 42.419 1.00 40.09 181 ASP A CA 1
ATOM 1353 C C . ASP A 1 181 ? -48.151 11.994 42.705 1.00 40.09 181 ASP A C 1
ATOM 1355 O O . ASP A 1 181 ? -47.965 12.457 43.834 1.00 40.09 181 ASP A O 1
ATOM 1359 N N . ILE A 1 182 ? -48.381 12.775 41.650 1.00 47.66 182 ILE A N 1
ATOM 1360 C CA . ILE A 1 182 ? -48.737 14.173 41.766 1.00 47.66 182 ILE A CA 1
ATOM 1361 C C . ILE A 1 182 ? -50.189 14.104 42.213 1.00 47.66 182 ILE A C 1
ATOM 1363 O O . ILE A 1 182 ? -51.118 14.257 41.431 1.00 47.66 182 ILE A O 1
ATOM 1367 N N . ASN A 1 183 ? -50.386 13.818 43.496 1.00 46.53 183 ASN A N 1
ATOM 1368 C CA . ASN A 1 183 ? -51.648 14.046 44.172 1.00 46.53 183 ASN A CA 1
ATOM 1369 C C . ASN A 1 183 ? -51.727 15.547 44.465 1.00 46.53 183 ASN A C 1
ATOM 1371 O O . ASN A 1 183 ? -51.669 15.985 45.613 1.00 46.53 183 ASN A O 1
ATOM 1375 N N . GLY A 1 184 ? -51.801 16.343 43.399 1.00 45.03 184 GLY A N 1
ATOM 1376 C CA . GLY A 1 184 ? -52.310 17.699 43.479 1.00 45.03 184 GLY A CA 1
ATOM 1377 C C . GLY A 1 184 ? -53.825 17.601 43.584 1.00 45.03 184 GLY A C 1
ATOM 1378 O O . GLY A 1 184 ? -54.469 17.046 42.699 1.00 45.03 184 GLY A O 1
ATOM 1379 N N . LYS A 1 185 ? -54.409 18.095 44.677 1.00 45.97 185 LYS A N 1
ATOM 1380 C CA . LYS A 1 185 ? -55.819 18.489 44.630 1.00 45.97 185 LYS A CA 1
ATOM 1381 C C . LYS A 1 185 ? -55.878 19.708 43.718 1.00 45.97 185 LYS A C 1
ATOM 1383 O O . LYS A 1 185 ? -55.179 20.671 44.029 1.00 45.97 185 LYS A O 1
ATOM 1388 N N . SER A 1 186 ? -56.676 19.660 42.649 1.00 43.59 186 SER A N 1
ATOM 1389 C CA . SER A 1 186 ? -57.042 20.887 41.940 1.00 43.59 186 SER A CA 1
ATOM 1390 C C . SER A 1 186 ? -57.629 21.843 42.979 1.00 43.59 186 SER A C 1
ATOM 1392 O O . SER A 1 186 ? -58.486 21.458 43.784 1.00 43.59 186 SER A O 1
ATOM 1394 N N . ASP A 1 187 ? -57.095 23.054 43.059 1.00 53.12 187 ASP A N 1
ATOM 1395 C CA . ASP A 1 187 ? -57.675 24.109 43.888 1.00 53.12 187 ASP A CA 1
ATOM 1396 C C . ASP A 1 187 ? -58.867 24.775 43.180 1.00 53.12 187 ASP A C 1
ATOM 1398 O O . ASP A 1 187 ? -59.672 25.462 43.816 1.00 53.12 187 ASP A O 1
ATOM 1402 N N . SER A 1 188 ? -59.041 24.490 41.889 1.00 50.66 188 SER A N 1
ATOM 1403 C CA . SER A 1 188 ? -60.183 24.885 41.088 1.00 50.66 188 SER A CA 1
ATOM 1404 C C . SER A 1 188 ? -61.341 23.885 41.213 1.00 50.66 188 SER A C 1
ATOM 1406 O O . SER A 1 188 ? -61.186 22.660 41.254 1.00 50.66 188 SER A O 1
ATOM 1408 N N . SER A 1 189 ? -62.549 24.440 41.299 1.00 53.41 189 SER A N 1
ATOM 1409 C CA . SER A 1 189 ? -63.818 23.709 41.424 1.00 53.41 189 SER A CA 1
ATOM 1410 C C . SER A 1 189 ? -64.316 23.117 40.096 1.00 53.41 189 SER A C 1
ATOM 1412 O O . SER A 1 189 ? -65.390 22.518 40.065 1.00 53.41 189 SER A O 1
ATOM 1414 N N . ASP A 1 190 ? -63.544 23.271 39.019 1.00 62.25 190 ASP A N 1
ATOM 1415 C CA . ASP A 1 190 ? -63.848 22.802 37.663 1.00 62.25 190 ASP A CA 1
ATOM 1416 C C . ASP A 1 190 ? -63.192 21.453 37.313 1.00 62.25 190 ASP A C 1
ATOM 1418 O O . ASP A 1 190 ? -63.672 20.765 36.415 1.00 62.25 190 ASP A O 1
ATOM 1422 N N . GLY A 1 191 ? -62.164 21.025 38.055 1.00 53.47 191 GLY A N 1
ATOM 1423 C CA . GLY A 1 191 ? -61.491 19.741 37.850 1.00 53.47 191 GLY A CA 1
ATOM 1424 C C . GLY A 1 191 ? -60.576 19.678 36.621 1.00 53.47 191 GLY A C 1
ATOM 1425 O O . GLY A 1 191 ? -60.170 18.578 36.241 1.00 53.47 191 GLY A O 1
ATOM 1426 N N . GLU A 1 192 ? -60.237 20.815 36.009 1.00 56.12 192 GLU A N 1
ATOM 1427 C CA . GLU A 1 192 ? -59.295 20.882 34.888 1.00 56.12 192 GLU A CA 1
ATOM 1428 C C . GLU A 1 192 ? -57.885 21.257 35.364 1.00 56.12 192 GLU A C 1
ATOM 1430 O O . GLU A 1 192 ? -57.714 22.063 36.273 1.00 56.12 192 GLU A O 1
ATOM 1435 N N . VAL A 1 193 ? -56.861 20.654 34.750 1.00 53.28 193 VAL A N 1
ATOM 1436 C CA . VAL A 1 193 ? -55.449 20.963 35.025 1.00 53.28 193 VAL A CA 1
ATOM 1437 C C . VAL A 1 193 ? -55.020 22.086 34.088 1.00 53.28 193 VAL A C 1
ATOM 1439 O O . VAL A 1 193 ? -54.942 21.874 32.878 1.00 53.28 193 VAL A O 1
ATOM 1442 N N . ASN A 1 194 ? -54.716 23.263 34.629 1.00 65.00 194 ASN A N 1
ATOM 1443 C CA . ASN A 1 194 ? -54.285 24.418 33.840 1.00 65.00 194 ASN A CA 1
ATOM 1444 C C . ASN A 1 194 ? -52.775 24.698 33.993 1.00 65.00 194 ASN A C 1
ATOM 1446 O O . ASN A 1 194 ? -52.032 23.997 34.689 1.00 65.00 194 ASN A O 1
ATOM 1450 N N . ALA A 1 195 ? -52.283 25.733 33.306 1.00 60.72 195 ALA A N 1
ATOM 1451 C CA . ALA A 1 195 ? -50.869 26.110 33.328 1.00 60.72 195 ALA A CA 1
ATOM 1452 C C . ALA A 1 195 ? -50.345 26.455 34.740 1.00 60.72 195 ALA A C 1
ATOM 1454 O O . ALA A 1 195 ? -49.156 26.275 35.022 1.00 60.72 195 ALA A O 1
ATOM 1455 N N . TYR A 1 196 ? -51.219 26.916 35.640 1.00 60.00 196 TYR A N 1
ATOM 1456 C CA . TYR A 1 196 ? -50.865 27.240 37.019 1.00 60.00 196 TYR A CA 1
ATOM 1457 C C . TYR A 1 196 ? -50.572 25.970 37.827 1.00 60.00 196 TYR A C 1
ATOM 1459 O O . TYR A 1 196 ? -49.523 25.893 38.475 1.00 60.00 196 TYR A O 1
ATOM 1467 N N . ASP A 1 197 ? -51.406 24.937 37.685 1.00 58.09 197 ASP A N 1
ATOM 1468 C CA . ASP A 1 197 ? -51.182 23.617 38.289 1.00 58.09 197 ASP A CA 1
ATOM 1469 C C . ASP A 1 197 ? -49.857 23.006 37.815 1.00 58.09 197 ASP A C 1
ATOM 1471 O O . ASP A 1 197 ? -49.046 22.528 38.615 1.00 58.09 197 ASP A O 1
ATOM 1475 N N . LEU A 1 198 ? -49.577 23.100 36.508 1.00 66.75 198 LEU A N 1
ATOM 1476 C CA . LEU A 1 198 ? -48.327 22.612 35.921 1.00 66.75 198 LEU A CA 1
ATOM 1477 C C . LEU A 1 198 ? -47.103 23.364 36.473 1.00 66.75 198 LEU A C 1
ATOM 1479 O O . LEU A 1 198 ? -46.063 22.759 36.741 1.00 66.75 198 LEU A O 1
ATOM 1483 N N . SER A 1 199 ? -47.226 24.675 36.699 1.00 59.84 199 SER A N 1
ATOM 1484 C CA . SER A 1 199 ? -46.162 25.497 37.286 1.00 59.84 199 SER A CA 1
ATOM 1485 C C . SER A 1 199 ? -45.884 25.151 38.760 1.00 59.84 199 SER A C 1
ATOM 1487 O O . SER A 1 199 ? -44.727 25.178 39.194 1.00 59.84 199 SER A O 1
ATOM 1489 N N . MET A 1 200 ? -46.903 24.738 39.529 1.00 57.75 200 MET A N 1
ATOM 1490 C CA . MET A 1 200 ? -46.735 24.234 40.901 1.00 57.75 200 MET A CA 1
ATOM 1491 C C . MET A 1 200 ? -46.021 22.882 40.940 1.00 57.75 200 MET A C 1
ATOM 1493 O O . MET A 1 200 ? -45.178 22.648 41.812 1.00 57.75 200 MET A O 1
ATOM 1497 N N . VAL A 1 201 ? -46.315 22.002 39.984 1.00 60.09 201 VAL A N 1
ATOM 1498 C CA . VAL A 1 201 ? -45.606 20.726 39.827 1.00 60.09 201 VAL A CA 1
ATOM 1499 C C . VAL A 1 201 ? -44.143 20.970 39.464 1.00 60.09 201 VAL A C 1
ATOM 1501 O O . VAL A 1 201 ? -43.249 20.404 40.090 1.00 60.09 201 VAL A O 1
ATOM 1504 N N . LEU A 1 202 ? -43.883 21.857 38.500 1.00 61.91 202 LEU A N 1
ATOM 1505 C CA . LEU A 1 202 ? -42.530 22.171 38.036 1.00 61.91 202 LEU A CA 1
ATOM 1506 C C . LEU A 1 202 ? -41.690 22.883 39.107 1.00 61.91 202 LEU A C 1
ATOM 1508 O O . LEU A 1 202 ? -40.511 22.572 39.261 1.00 61.91 202 LEU A O 1
ATOM 1512 N N . SER A 1 203 ? -42.285 23.783 39.895 1.00 56.12 203 SER A N 1
ATOM 1513 C CA . SER A 1 203 ? -41.588 24.486 40.986 1.00 56.12 203 SER A CA 1
ATOM 1514 C C . SER A 1 203 ? -41.262 23.590 42.189 1.00 56.12 203 SER A C 1
ATOM 1516 O O . SER A 1 203 ? -40.296 23.859 42.907 1.00 56.12 203 SER A O 1
ATOM 1518 N N . ASN A 1 204 ? -42.000 22.491 42.381 1.00 50.00 204 ASN A N 1
ATOM 1519 C CA . ASN A 1 204 ? -41.720 21.483 43.408 1.00 50.00 204 ASN A CA 1
ATOM 1520 C C . ASN A 1 204 ? -40.938 20.265 42.887 1.00 50.00 204 ASN A C 1
ATOM 1522 O O . ASN A 1 204 ? -40.536 19.412 43.686 1.00 50.00 204 ASN A O 1
ATOM 1526 N N . TRP A 1 205 ? -40.658 20.191 41.581 1.00 51.97 205 TRP A N 1
ATOM 1527 C CA . TRP A 1 205 ? -39.860 19.123 40.986 1.00 51.97 205 TRP A CA 1
ATOM 1528 C C . TRP A 1 205 ? -38.390 19.257 41.398 1.00 51.97 205 TRP A C 1
ATOM 1530 O O . TRP A 1 205 ? -37.550 19.841 40.714 1.00 51.97 205 TRP A O 1
ATOM 1540 N N . LYS A 1 206 ? -38.039 18.660 42.536 1.00 47.97 206 LYS A N 1
ATOM 1541 C CA . LYS A 1 206 ? -36.645 18.498 42.952 1.00 47.97 206 LYS A CA 1
ATOM 1542 C C . LYS A 1 206 ? -36.103 17.189 42.393 1.00 47.97 206 LYS A C 1
ATOM 1544 O O . LYS A 1 206 ? -36.373 16.118 42.929 1.00 47.97 206 LYS A O 1
ATOM 1549 N N . CYS A 1 207 ? -35.300 17.277 41.332 1.00 45.88 207 CYS A N 1
ATOM 1550 C CA . CYS A 1 207 ? -34.483 16.150 40.881 1.00 45.88 207 CYS A CA 1
ATOM 1551 C C . CYS A 1 207 ? -33.477 15.831 41.999 1.00 45.88 207 CYS A C 1
ATOM 1553 O O . CYS A 1 207 ? -32.510 16.564 42.221 1.00 45.88 207 CYS A O 1
ATOM 1555 N N . THR A 1 208 ? -33.742 14.785 42.779 1.00 44.84 208 THR A N 1
ATOM 1556 C CA . THR A 1 208 ? -32.884 14.378 43.892 1.00 44.84 208 THR A CA 1
ATOM 1557 C C . THR A 1 208 ? -31.681 13.612 43.341 1.00 44.84 208 THR A C 1
ATOM 1559 O O . THR A 1 208 ? -31.698 12.396 43.187 1.00 44.84 208 THR A O 1
ATOM 1562 N N . THR A 1 209 ? -30.650 14.400 43.020 1.00 42.34 209 THR A N 1
ATOM 1563 C CA . THR A 1 209 ? -29.234 14.039 42.843 1.00 42.34 209 THR A CA 1
ATOM 1564 C C . THR A 1 209 ? -28.898 12.982 41.778 1.00 42.34 209 THR A C 1
ATOM 1566 O O . THR A 1 209 ? -28.914 11.778 42.021 1.00 42.34 209 THR A O 1
ATOM 1569 N N . GLY A 1 210 ? -28.451 13.464 40.611 1.00 46.78 210 GLY A N 1
ATOM 1570 C CA . GLY A 1 210 ? -27.707 12.696 39.608 1.00 46.78 210 GLY A CA 1
ATOM 1571 C C . GLY A 1 210 ? -27.181 13.597 38.473 1.00 46.78 210 GLY A C 1
ATOM 1572 O O . GLY A 1 210 ? -27.863 14.559 38.116 1.00 46.78 210 GLY A O 1
ATOM 1573 N N . PRO A 1 211 ? -25.998 13.318 37.888 1.00 44.47 211 PRO A N 1
ATOM 1574 C CA . PRO A 1 211 ? -25.363 14.166 36.865 1.00 44.47 211 PRO A CA 1
ATOM 1575 C C . PRO A 1 211 ? -26.106 14.217 35.514 1.00 44.47 211 PRO A C 1
ATOM 1577 O O . PRO A 1 211 ? -25.750 15.024 34.663 1.00 44.47 211 PRO A O 1
ATOM 1580 N N . ASN A 1 212 ? -27.165 13.415 35.340 1.00 47.78 212 ASN A N 1
ATOM 1581 C CA . ASN A 1 212 ? -27.994 13.361 34.129 1.00 47.78 212 ASN A CA 1
ATOM 1582 C C . ASN A 1 212 ? -29.398 13.977 34.294 1.00 47.78 212 ASN A C 1
ATOM 1584 O O . ASN A 1 212 ? -30.247 13.787 33.425 1.00 47.78 212 ASN A O 1
ATOM 1588 N N . CYS A 1 213 ? -29.668 14.737 35.363 1.00 46.78 213 CYS A N 1
ATOM 1589 C CA . CYS A 1 213 ? -30.853 15.601 35.399 1.00 46.78 213 CYS A CA 1
ATOM 1590 C C . CYS A 1 213 ? -30.607 16.811 34.482 1.00 46.78 213 CYS A C 1
ATOM 1592 O O . CYS A 1 213 ? -30.257 17.898 34.943 1.00 46.78 213 CYS A O 1
ATOM 1594 N N . GLY A 1 214 ? -30.739 16.614 33.168 1.00 42.44 214 GLY A N 1
ATOM 1595 C CA . GLY A 1 214 ? -30.815 17.723 32.227 1.00 42.44 214 GLY A CA 1
ATOM 1596 C C . GLY A 1 214 ? -31.956 18.642 32.652 1.00 42.44 214 GLY A C 1
ATOM 1597 O O . GLY A 1 214 ? -33.060 18.170 32.925 1.00 42.44 214 GLY A O 1
ATOM 1598 N N . LYS A 1 215 ? -31.690 19.947 32.750 1.00 40.56 215 LYS A N 1
ATOM 1599 C CA . LYS A 1 215 ? -32.748 20.951 32.873 1.00 40.56 215 LYS A CA 1
ATOM 1600 C C . LYS A 1 215 ? -33.690 20.758 31.686 1.00 40.56 215 LYS A C 1
ATOM 1602 O O . LYS A 1 215 ? -33.324 21.081 30.559 1.00 40.56 215 LYS A O 1
ATOM 1607 N N . ALA A 1 216 ? -34.873 20.204 31.922 1.00 40.19 216 ALA A N 1
ATOM 1608 C CA . ALA A 1 216 ? -35.955 20.306 30.963 1.00 40.19 216 ALA A CA 1
ATOM 1609 C C . ALA A 1 216 ? -36.459 21.752 31.032 1.00 40.19 216 ALA A C 1
ATOM 1611 O O . ALA A 1 216 ? -37.363 22.070 31.797 1.00 40.19 216 ALA A O 1
ATOM 1612 N N . ASP A 1 217 ? -35.815 22.647 30.284 1.00 37.19 217 ASP A N 1
ATOM 1613 C CA . ASP A 1 217 ? -36.387 23.953 29.974 1.00 37.19 217 ASP A CA 1
ATOM 1614 C C . ASP A 1 217 ? -37.554 23.705 29.007 1.00 37.19 217 ASP A C 1
ATOM 1616 O O . ASP A 1 217 ? -37.387 23.646 27.787 1.00 37.19 217 ASP A O 1
ATOM 1620 N N . ILE A 1 218 ? -38.752 23.487 29.553 1.00 40.16 218 ILE A N 1
ATOM 1621 C CA . ILE A 1 218 ? -39.984 23.488 28.762 1.00 40.16 218 ILE A CA 1
ATOM 1622 C C . ILE A 1 218 ? -40.325 24.954 28.504 1.00 40.16 218 ILE A C 1
ATOM 1624 O O . ILE A 1 218 ? -41.032 25.596 29.272 1.00 40.16 218 ILE A O 1
ATOM 1628 N N . TRP A 1 219 ? -39.770 25.510 27.430 1.00 36.44 219 TRP A N 1
ATOM 1629 C CA . TRP A 1 219 ? -40.198 26.808 26.920 1.00 36.44 219 TRP A CA 1
ATOM 1630 C C . TRP A 1 219 ? -41.395 26.575 26.000 1.00 36.44 219 TRP A C 1
ATOM 1632 O O . TRP A 1 219 ? -41.238 26.375 24.795 1.00 36.44 219 TRP A O 1
ATOM 1642 N N . GLY A 1 220 ? -42.586 26.558 26.596 1.00 38.84 220 GLY A N 1
ATOM 1643 C CA . GLY A 1 220 ? -43.827 26.841 25.887 1.00 38.84 220 GLY A CA 1
ATOM 1644 C C . GLY A 1 220 ? -43.995 28.354 25.857 1.00 38.84 220 GLY A C 1
ATOM 1645 O O . GLY A 1 220 ? -44.063 28.993 26.904 1.00 38.84 220 GLY A O 1
ATOM 1646 N N . LYS A 1 221 ? -43.970 28.955 24.670 1.00 37.62 221 LYS A N 1
ATOM 1647 C CA . LYS A 1 221 ? -44.412 30.338 24.516 1.00 37.62 221 LYS A CA 1
ATOM 1648 C C . LYS A 1 221 ? -45.913 30.235 24.290 1.00 37.62 221 LYS A C 1
ATOM 1650 O O . LYS A 1 221 ? -46.284 29.679 23.264 1.00 37.62 221 LYS A O 1
ATOM 1655 N N . ASP A 1 222 ? -46.713 30.727 25.236 1.00 41.59 222 ASP A N 1
ATOM 1656 C CA . ASP A 1 222 ? -48.165 30.873 25.076 1.00 41.59 222 ASP A CA 1
ATOM 1657 C C . ASP A 1 222 ? -48.427 31.524 23.714 1.00 41.59 222 ASP A C 1
ATOM 1659 O O . ASP A 1 222 ? -48.099 32.697 23.495 1.00 41.59 222 ASP A O 1
ATOM 1663 N N . ASP A 1 223 ? -48.931 30.748 22.759 1.00 47.78 223 ASP A N 1
ATOM 1664 C CA . ASP A 1 223 ? -49.283 31.250 21.437 1.00 47.78 223 ASP A CA 1
ATOM 1665 C C . ASP A 1 223 ? -50.743 31.726 21.390 1.00 47.78 223 ASP A C 1
ATOM 1667 O O . ASP A 1 223 ? -51.179 32.278 20.374 1.00 47.78 223 ASP A O 1
ATOM 1671 N N . LYS A 1 224 ? -51.475 31.621 22.513 1.00 43.84 224 LYS A N 1
ATOM 1672 C CA . LYS A 1 224 ? -52.858 32.086 22.658 1.00 43.84 224 LYS A CA 1
ATOM 1673 C C . LYS A 1 224 ? -53.130 32.743 24.015 1.00 43.84 224 LYS A C 1
ATOM 1675 O O . LYS A 1 224 ? -52.535 32.429 25.034 1.00 43.84 224 LYS A O 1
ATOM 1680 N N . LYS A 1 225 ? -54.022 33.740 23.989 1.00 45.34 225 LYS A N 1
ATOM 1681 C CA . LYS A 1 225 ? -54.421 34.593 25.128 1.00 45.34 225 LYS A CA 1
ATOM 1682 C C . LYS A 1 225 ? -55.426 33.928 26.085 1.00 45.34 225 LYS A C 1
ATOM 1684 O O . LYS A 1 225 ? -55.933 34.611 26.971 1.00 45.34 225 LYS A O 1
ATOM 1689 N N . ASP A 1 226 ? -55.772 32.668 25.864 1.00 50.16 226 ASP A N 1
ATOM 1690 C CA . ASP A 1 226 ? -56.814 31.938 26.593 1.00 50.16 226 ASP A CA 1
ATOM 1691 C C . ASP A 1 226 ? -56.274 31.115 27.774 1.00 50.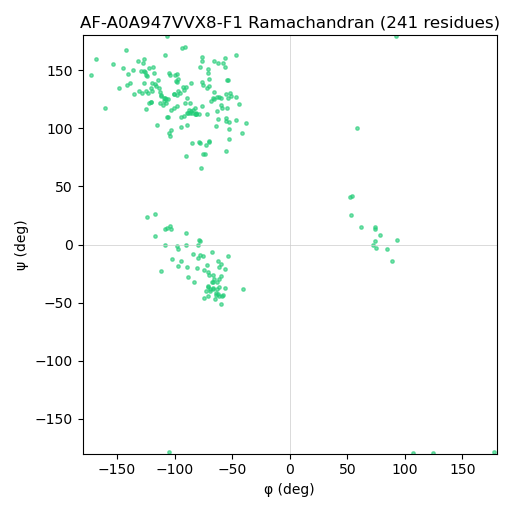16 226 ASP A C 1
ATOM 1693 O O . ASP A 1 226 ? -57.056 30.760 28.649 1.00 50.16 226 ASP A O 1
ATOM 1697 N N . GLY A 1 227 ? -54.957 30.895 27.871 1.00 45.31 227 GLY A N 1
ATOM 1698 C CA . GLY A 1 227 ? -54.345 30.182 28.998 1.00 45.31 227 GLY A CA 1
ATOM 1699 C C . GLY A 1 227 ? -54.570 28.665 28.979 1.00 45.31 227 GLY A C 1
ATOM 1700 O O . GLY A 1 227 ? -54.348 28.004 29.995 1.00 45.31 227 GLY A O 1
ATOM 1701 N N . GLU A 1 228 ? -54.998 28.108 27.843 1.00 46.72 228 GLU A N 1
ATOM 1702 C CA . GLU A 1 228 ? -55.179 26.668 27.660 1.00 46.72 228 GLU A CA 1
ATOM 1703 C C . GLU A 1 228 ? -53.912 26.010 27.091 1.00 46.72 228 GLU A C 1
ATOM 1705 O O . GLU A 1 228 ? -53.334 26.462 26.104 1.00 46.72 228 GLU A O 1
ATOM 1710 N N . VAL A 1 229 ? -53.496 24.887 27.686 1.00 43.91 229 VAL A N 1
ATOM 1711 C CA . VAL A 1 229 ? -52.365 24.082 27.199 1.00 43.91 229 VAL A CA 1
ATOM 1712 C C . VAL A 1 229 ? -52.850 23.167 26.072 1.00 43.91 229 VAL A C 1
ATOM 1714 O O . VAL A 1 229 ? -53.625 22.236 26.294 1.00 43.91 229 VAL A O 1
ATOM 1717 N N . GLY A 1 230 ? -52.392 23.412 24.845 1.00 47.72 230 GLY A N 1
ATOM 1718 C CA . GLY A 1 230 ? -52.812 22.642 23.678 1.00 47.72 230 GLY A CA 1
ATOM 1719 C C . GLY A 1 230 ? -52.152 21.252 23.579 1.00 47.72 230 GLY A C 1
ATOM 1720 O O . GLY A 1 230 ? -51.076 21.009 24.129 1.00 47.72 230 GLY A O 1
ATOM 1721 N N . PRO A 1 231 ? -52.720 20.320 22.786 1.00 45.59 231 PRO A N 1
ATOM 1722 C CA . PRO A 1 231 ? -52.176 18.966 22.591 1.00 45.59 231 PRO A CA 1
ATOM 1723 C C . PRO A 1 231 ? -50.752 18.927 21.998 1.00 45.59 231 PRO A C 1
ATOM 1725 O O . PRO A 1 231 ? -50.066 17.906 22.094 1.00 45.59 231 PRO A O 1
ATOM 1728 N N . PHE A 1 232 ? -50.279 20.031 21.409 1.00 46.19 232 PHE A N 1
ATOM 1729 C CA . PHE A 1 232 ? -48.903 20.159 20.926 1.00 46.19 232 PHE A CA 1
ATOM 1730 C C . PHE A 1 232 ? -47.878 20.260 22.066 1.00 46.19 232 PHE A C 1
ATOM 1732 O O . PHE A 1 232 ? -46.808 19.656 21.954 1.00 46.19 232 PHE A O 1
ATOM 1739 N N . ASP A 1 233 ? -48.205 20.909 23.184 1.00 48.19 233 ASP A N 1
ATOM 1740 C CA . ASP A 1 233 ? -47.289 21.053 24.323 1.00 48.19 233 ASP A CA 1
ATOM 1741 C C . ASP A 1 233 ? -47.085 19.724 25.063 1.00 48.19 233 ASP A C 1
ATOM 1743 O O . ASP A 1 233 ? -45.962 19.359 25.428 1.00 48.19 233 ASP A O 1
ATOM 1747 N N . LEU A 1 234 ? -48.147 18.917 25.166 1.00 49.78 234 LEU A N 1
ATOM 1748 C CA . LEU A 1 234 ? -48.091 17.564 25.729 1.00 49.78 234 LEU A CA 1
ATOM 1749 C C . LEU A 1 234 ? -47.248 16.592 24.892 1.00 49.78 234 LEU A C 1
ATOM 1751 O O . LEU A 1 234 ? -46.634 15.677 25.443 1.00 49.78 234 LEU A O 1
ATOM 1755 N N . SER A 1 235 ? -47.165 16.784 23.573 1.00 44.69 235 SER A N 1
ATOM 1756 C CA . SER A 1 235 ? -46.410 15.883 22.691 1.00 44.69 235 SER A CA 1
ATOM 1757 C C . SER A 1 235 ? -44.892 15.920 22.943 1.00 44.69 235 SER A C 1
ATOM 1759 O O . SER A 1 235 ? -44.222 14.887 22.852 1.00 44.69 235 SER A O 1
ATOM 1761 N N . ARG A 1 236 ? -44.349 17.077 23.352 1.00 44.62 236 ARG A N 1
ATOM 1762 C CA . ARG A 1 236 ? -42.936 17.22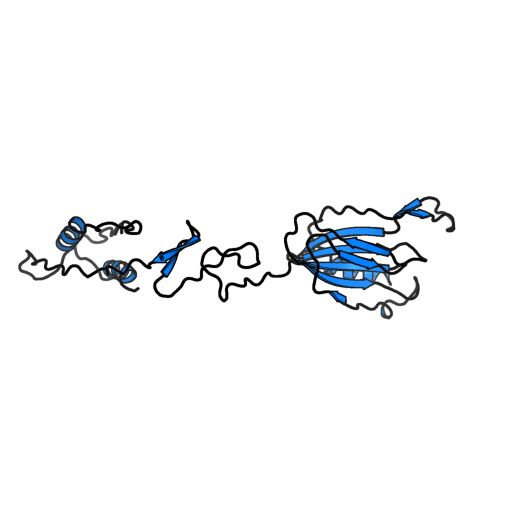6 23.744 1.00 44.62 236 ARG A CA 1
ATOM 1763 C C . ARG A 1 236 ? -42.641 16.585 25.095 1.00 44.62 236 ARG A C 1
ATOM 1765 O O . ARG A 1 236 ? -41.631 15.892 25.214 1.00 44.62 236 ARG A O 1
ATOM 1772 N N . VAL A 1 237 ? -43.543 16.725 26.066 1.00 47.16 237 VAL A N 1
ATOM 1773 C CA . VAL A 1 237 ? -43.445 16.039 27.367 1.00 47.16 237 VAL A CA 1
ATOM 1774 C C . VAL A 1 237 ? -43.501 14.518 27.180 1.00 47.16 237 VAL A C 1
ATOM 1776 O O . VAL A 1 237 ? -42.669 13.791 27.722 1.00 47.16 237 VAL A O 1
ATOM 1779 N N . LEU A 1 238 ? -44.394 14.034 26.312 1.00 45.41 238 LEU A N 1
ATOM 1780 C CA . LEU A 1 238 ? -44.526 12.608 26.002 1.00 45.41 238 LEU A CA 1
ATOM 1781 C C . LEU A 1 238 ? -43.306 12.018 25.274 1.00 45.41 238 LEU A C 1
ATOM 1783 O O . LEU A 1 238 ? -43.028 10.828 25.420 1.00 45.41 238 LEU A O 1
ATOM 1787 N N . SER A 1 239 ? -42.539 12.828 24.536 1.00 41.31 239 SER A N 1
ATOM 1788 C CA . SER A 1 239 ? -41.290 12.378 23.899 1.00 41.31 239 SER A CA 1
ATOM 1789 C C . SER A 1 239 ? -40.165 12.095 24.905 1.00 41.31 239 SER A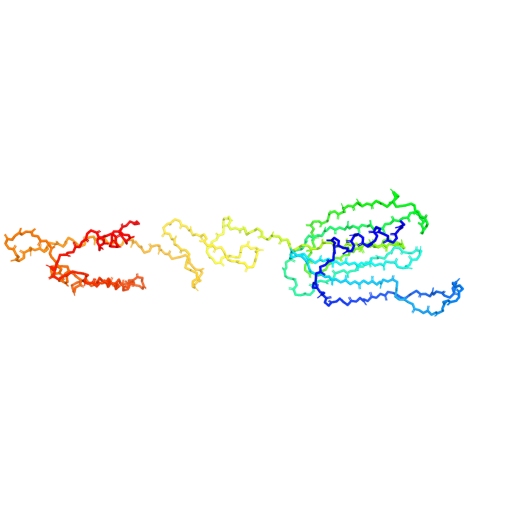 C 1
ATOM 1791 O O . SER A 1 239 ? -39.329 11.230 24.654 1.00 41.31 239 SER A O 1
ATOM 1793 N N . CYS A 1 240 ? -40.189 12.744 26.075 1.00 40.97 240 CYS A N 1
ATOM 1794 C CA . CYS A 1 240 ? -39.326 12.396 27.206 1.00 40.97 240 CYS A CA 1
ATOM 1795 C C . CYS A 1 240 ? -39.857 11.198 28.014 1.00 40.97 240 CYS A C 1
ATOM 1797 O O . CYS A 1 240 ? -39.079 10.569 28.723 1.00 40.97 240 CYS A O 1
ATOM 1799 N N . TRP A 1 241 ? -41.152 10.875 27.908 1.00 40.53 241 TRP A N 1
ATOM 1800 C CA . TRP A 1 241 ? -41.792 9.749 28.608 1.00 40.53 241 TRP A CA 1
ATOM 1801 C C . TRP A 1 241 ? -41.753 8.425 27.830 1.00 40.53 241 TRP A C 1
ATOM 1803 O O . TRP A 1 241 ? -41.910 7.366 28.430 1.00 40.53 241 TRP A O 1
ATOM 1813 N N . LYS A 1 242 ? -41.533 8.446 26.507 1.00 32.03 242 LYS A N 1
ATOM 1814 C CA . LYS A 1 242 ? -41.317 7.231 25.704 1.00 32.03 242 LYS A CA 1
ATOM 1815 C C . LYS A 1 242 ? -39.832 6.863 25.633 1.00 32.03 242 LYS A C 1
ATOM 1817 O O . LYS A 1 242 ? -39.197 7.054 24.596 1.00 32.03 242 LYS A O 1
ATOM 1822 N N . LYS A 1 243 ? -39.313 6.293 26.720 1.00 38.75 243 LYS A N 1
ATOM 1823 C CA . LYS A 1 243 ? -38.212 5.318 26.716 1.00 38.75 243 LYS A CA 1
ATOM 1824 C C . LYS A 1 243 ? -38.428 4.300 27.822 1.00 38.75 243 LYS A C 1
ATOM 1826 O O . LYS A 1 243 ? -38.647 4.741 28.968 1.00 38.75 243 LYS A O 1
#

Radius of gyration: 34.73 Å; Cα contacts (8 Å, |Δi|>4): 359; chains: 1; bounding box: 91×46×75 Å

Mean predicted aligned error: 14.87 Å